Protein AF-A0A2N2ZQR0-F1 (afdb_monomer)

pLDDT: mean 78.63, std 16.23, range [33.94, 97.75]

Nearest PDB structures (foldseek):
  7cg1-assembly1_A  TM=6.714E-01  e=1.369E-03  Pseudobacteroides cellulosolvens ATCC 35603 = DSM 2933
  1uen-assembly1_A  TM=5.314E-01  e=3.657E-03  Homo sapiens
  6rpt-assembly3_C  TM=5.154E-01  e=2.764E-02  Homo sapiens
  3km9-assembly2_B  TM=5.479E-01  e=1.406E+00  Homo sapiens
  7uwj-assembly1_D  TM=4.358E-01  e=6.263E-01  Homo sapiens

Foldseek 3Di:
DPPPPPVVVVVVVCPVPLFWKWKAKDWAFQDLFLAQFRQKIKIKMFIDGSPDDDPDPVPPGPTDTDSPAHPVFWQKKWKWKFWDDPDPDTDIDTDDIDGDDPPDRMAMDIGRPDDAQTKMKMWIWTAGNVRDIDTDDIDIDTTHHHNNVCVVPDPVPGDWDADDLQQACSNPPLQQQGLLCVSSRTLHYEFEWDDDPDPPWIATDDPDDPPADGRAGSFPSHDGDPPPPDPVDDDDVNPRGDTPVRSVVSVVVSPVVDDPRDHRHYHYNYPYDDPPPDDDD

Structure (mmCIF, N/CA/C/O backbone):
data_AF-A0A2N2ZQR0-F1
#
_entry.id   AF-A0A2N2ZQR0-F1
#
loop_
_atom_site.group_PDB
_atom_site.id
_atom_site.type_symbol
_atom_site.label_atom_id
_atom_site.label_alt_id
_atom_site.label_comp_id
_atom_site.label_asym_id
_atom_site.label_entity_id
_atom_site.label_seq_id
_atom_site.pdbx_PDB_ins_code
_atom_site.Cartn_x
_atom_site.Cartn_y
_atom_site.Cartn_z
_atom_site.occupancy
_atom_site.B_iso_or_equiv
_atom_site.auth_seq_id
_atom_site.auth_comp_id
_atom_site.auth_asym_id
_atom_site.auth_atom_id
_atom_site.pdbx_PDB_model_num
ATOM 1 N N . MET A 1 1 ? -5.434 15.029 65.360 1.00 50.34 1 MET A N 1
ATOM 2 C CA . MET A 1 1 ? -5.800 15.082 63.925 1.00 50.34 1 MET A CA 1
ATOM 3 C C . MET A 1 1 ? -4.577 15.439 63.069 1.00 50.34 1 MET A C 1
ATOM 5 O O . MET A 1 1 ? -4.431 16.595 62.718 1.00 50.34 1 MET A O 1
ATOM 9 N N . LYS A 1 2 ? -3.646 14.508 62.790 1.00 52.59 2 LYS A N 1
ATOM 10 C CA . LYS A 1 2 ? -2.484 14.759 61.890 1.00 52.59 2 LYS A CA 1
ATOM 11 C C . LYS A 1 2 ? -1.936 13.509 61.161 1.00 52.59 2 LYS A C 1
ATOM 13 O O . LYS A 1 2 ? -0.926 13.609 60.482 1.00 52.59 2 LYS A O 1
ATOM 18 N N . LYS A 1 3 ? -2.576 12.334 61.273 1.00 52.06 3 LYS A N 1
ATOM 19 C CA . LYS A 1 3 ? -2.069 11.070 60.689 1.00 52.06 3 LYS A CA 1
ATOM 20 C C . LYS A 1 3 ? -2.840 10.563 59.461 1.00 52.06 3 LYS A C 1
ATOM 22 O O . LYS A 1 3 ? -2.409 9.599 58.848 1.00 52.06 3 LYS A O 1
ATOM 27 N N . THR A 1 4 ? -3.928 11.221 59.064 1.00 53.47 4 THR A N 1
ATOM 28 C CA . THR A 1 4 ? -4.803 10.736 57.981 1.00 53.47 4 THR A CA 1
ATOM 29 C C . THR A 1 4 ? -4.450 11.274 56.588 1.00 53.47 4 THR A C 1
ATOM 31 O O . THR A 1 4 ? -5.016 10.813 55.611 1.00 53.47 4 THR A O 1
ATOM 34 N N . ILE A 1 5 ? -3.509 12.219 56.466 1.00 55.06 5 ILE A N 1
ATOM 35 C CA . ILE A 1 5 ? -3.193 12.877 55.179 1.00 55.06 5 ILE A CA 1
ATOM 36 C C . ILE A 1 5 ? -2.087 12.139 54.396 1.00 55.06 5 ILE A C 1
ATOM 38 O O . ILE A 1 5 ? -2.020 12.249 53.177 1.00 55.06 5 ILE A O 1
ATOM 42 N N . LEU A 1 6 ? -1.256 11.321 55.054 1.00 50.56 6 LEU A N 1
ATOM 43 C CA . LEU A 1 6 ? -0.110 10.680 54.391 1.00 50.56 6 LEU A CA 1
ATOM 44 C C . LEU A 1 6 ? -0.493 9.443 53.551 1.00 50.56 6 LEU A C 1
ATOM 46 O O . LEU A 1 6 ? 0.197 9.125 52.590 1.00 50.56 6 LEU A O 1
ATOM 50 N N . ILE A 1 7 ? -1.610 8.773 53.864 1.00 52.91 7 ILE A N 1
ATOM 51 C CA . ILE A 1 7 ? -2.056 7.574 53.129 1.00 52.91 7 ILE A CA 1
ATOM 52 C C . ILE A 1 7 ? -2.691 7.950 51.777 1.00 52.91 7 ILE A C 1
ATOM 54 O O . ILE A 1 7 ? -2.478 7.246 50.794 1.00 52.91 7 ILE A O 1
ATOM 58 N N . SER A 1 8 ? -3.371 9.100 51.675 1.00 51.84 8 SER A N 1
ATOM 59 C CA . SER A 1 8 ? -3.917 9.572 50.389 1.00 51.84 8 SER A CA 1
ATOM 60 C C . SER A 1 8 ? -2.844 10.000 49.385 1.00 51.84 8 SER A C 1
ATOM 62 O O . SER A 1 8 ? -3.093 9.910 48.190 1.00 51.84 8 SER A O 1
ATOM 64 N N . PHE A 1 9 ? -1.655 10.422 49.829 1.00 51.19 9 PHE A N 1
ATOM 65 C CA . PHE A 1 9 ? -0.571 10.809 48.913 1.00 51.19 9 PHE A CA 1
ATOM 66 C C . PHE A 1 9 ? 0.211 9.609 48.360 1.00 51.19 9 PHE A C 1
ATOM 68 O O . PHE A 1 9 ? 0.682 9.664 47.230 1.00 51.19 9 PHE A O 1
ATOM 75 N N . VAL A 1 10 ? 0.307 8.505 49.113 1.00 51.56 10 VAL A N 1
ATOM 76 C CA . VAL A 1 10 ? 0.949 7.265 48.636 1.00 51.56 10 VAL A CA 1
ATOM 77 C C . VAL A 1 10 ? 0.018 6.475 47.707 1.00 51.56 10 VAL A C 1
ATOM 79 O O . VAL A 1 10 ? 0.494 5.885 46.744 1.00 51.56 10 VAL A O 1
ATOM 82 N N . LEU A 1 11 ? -1.307 6.536 47.909 1.00 48.69 11 LEU A N 1
ATOM 83 C CA . LEU A 1 11 ? -2.272 5.943 46.969 1.00 48.69 11 LEU A CA 1
ATOM 84 C C . LEU A 1 11 ? -2.360 6.696 45.627 1.00 48.69 11 LEU A C 1
ATOM 86 O O . LEU A 1 11 ? -2.728 6.093 44.627 1.00 48.69 11 LEU A O 1
ATOM 90 N N . LEU A 1 12 ? -2.005 7.986 45.595 1.00 47.16 12 LEU A N 1
ATOM 91 C CA . LEU A 1 12 ? -1.992 8.806 44.374 1.00 47.16 12 LEU A CA 1
ATOM 92 C C . LEU A 1 12 ? -0.671 8.693 43.584 1.00 47.16 12 LEU A C 1
ATOM 94 O O . LEU A 1 12 ? -0.583 9.166 42.457 1.00 47.16 12 LEU A O 1
ATOM 98 N N . LEU A 1 13 ? 0.352 8.067 44.178 1.00 47.12 13 LEU A N 1
ATOM 99 C CA . LEU A 1 13 ? 1.658 7.798 43.563 1.00 47.12 13 LEU A CA 1
ATOM 100 C C . LEU A 1 13 ? 1.806 6.358 43.060 1.00 47.12 13 LEU A C 1
ATOM 102 O O . LEU A 1 13 ? 2.852 6.020 42.508 1.00 47.12 13 LEU A O 1
ATOM 106 N N . ILE A 1 14 ? 0.739 5.551 43.120 1.00 50.28 14 ILE A N 1
ATOM 107 C CA . ILE A 1 14 ? 0.521 4.531 42.089 1.00 50.28 14 ILE A CA 1
ATOM 108 C C . ILE A 1 14 ? 0.113 5.307 40.835 1.00 50.28 14 ILE A C 1
ATOM 110 O O . ILE A 1 14 ? -1.039 5.311 40.409 1.00 50.28 14 ILE A O 1
ATOM 114 N N . VAL A 1 15 ? 1.084 6.034 40.283 1.00 50.16 15 VAL A N 1
ATOM 115 C CA . VAL A 1 15 ? 1.107 6.367 38.873 1.00 50.16 15 VAL A CA 1
ATOM 116 C C . VAL A 1 15 ? 1.111 4.993 38.235 1.00 50.16 15 VAL A C 1
ATOM 118 O O . VAL A 1 15 ? 2.132 4.308 38.217 1.00 50.16 15 VAL A O 1
ATOM 121 N N . GLN A 1 16 ? -0.082 4.512 37.884 1.00 53.38 16 GLN A N 1
ATOM 122 C CA . GLN A 1 16 ? -0.212 3.400 36.970 1.00 53.38 16 GLN A CA 1
ATOM 123 C C . GLN A 1 16 ? 0.712 3.784 35.823 1.00 53.38 16 GLN A C 1
ATOM 125 O O . GLN A 1 16 ? 0.507 4.832 35.208 1.00 53.38 16 GLN A O 1
ATOM 130 N N . ASN A 1 17 ? 1.800 3.029 35.647 1.00 53.25 17 ASN A N 1
ATOM 131 C CA . ASN A 1 17 ? 2.548 3.065 34.405 1.00 53.25 17 ASN A CA 1
ATOM 132 C C . ASN A 1 17 ? 1.491 2.714 33.376 1.00 53.25 17 ASN A C 1
ATOM 134 O O . ASN A 1 17 ? 1.085 1.557 33.302 1.00 53.25 17 ASN A O 1
ATOM 138 N N . ALA A 1 18 ? 0.903 3.742 32.772 1.00 55.31 18 ALA A N 1
ATOM 139 C CA . ALA A 1 18 ? -0.199 3.576 31.868 1.00 55.31 18 ALA A CA 1
ATOM 140 C C . ALA A 1 18 ? 0.412 2.870 30.670 1.00 55.31 18 ALA A C 1
ATOM 142 O O . ALA A 1 18 ? 1.202 3.444 29.925 1.00 55.31 18 ALA A O 1
ATOM 143 N N . VAL A 1 19 ? 0.159 1.571 30.644 1.00 62.31 19 VAL A N 1
ATOM 144 C CA . VAL A 1 19 ? 0.569 0.631 29.622 1.00 62.31 19 VAL A CA 1
ATOM 145 C C . VAL A 1 19 ? -0.067 1.151 28.336 1.00 62.31 19 VAL A C 1
ATOM 147 O O . VAL A 1 19 ? -1.289 1.297 28.283 1.00 62.31 19 VAL A O 1
ATOM 150 N N . ALA A 1 20 ? 0.762 1.605 27.399 1.00 69.94 20 ALA A N 1
ATOM 151 C CA . ALA A 1 20 ? 0.318 2.335 26.225 1.00 69.94 20 ALA A CA 1
ATOM 152 C C . ALA A 1 20 ? 0.602 1.529 24.961 1.00 69.94 20 ALA A C 1
ATOM 154 O O . ALA A 1 20 ? 1.757 1.357 24.565 1.00 69.94 20 ALA A O 1
ATOM 155 N N . VAL A 1 21 ? -0.477 1.109 24.300 1.00 79.38 21 VAL A N 1
ATOM 156 C CA . VAL A 1 21 ? -0.391 0.438 23.003 1.00 79.38 21 VAL A CA 1
ATOM 157 C C . VAL A 1 21 ? 0.170 1.398 21.974 1.00 79.38 21 VAL A C 1
ATOM 159 O O . VAL A 1 21 ? -0.278 2.539 21.857 1.00 79.38 21 VAL A O 1
ATOM 162 N N . LYS A 1 22 ? 1.111 0.889 21.187 1.00 83.38 22 LYS A N 1
ATOM 163 C CA . LYS A 1 22 ? 1.745 1.589 20.078 1.00 83.38 22 LYS A CA 1
ATOM 164 C C . LYS A 1 22 ? 1.124 1.139 18.768 1.00 83.38 22 LYS A C 1
ATOM 166 O O . LYS A 1 22 ? 0.888 -0.048 18.570 1.00 83.38 22 LYS A O 1
ATOM 171 N N . VAL A 1 23 ? 0.857 2.077 17.862 1.00 85.00 23 VAL A N 1
ATOM 172 C CA . VAL A 1 23 ? 0.136 1.781 16.618 1.00 85.00 23 VAL A CA 1
ATOM 173 C C . VAL A 1 23 ? 0.769 2.454 15.413 1.00 85.00 23 VAL A C 1
ATOM 175 O O . VAL A 1 23 ? 1.061 3.645 15.442 1.00 85.00 23 VAL A O 1
ATOM 178 N N . LYS A 1 24 ? 0.873 1.709 14.312 1.00 85.50 24 LYS A N 1
ATOM 179 C CA . LYS A 1 24 ? 1.097 2.223 12.959 1.00 85.50 24 LYS A CA 1
ATOM 180 C C . LYS A 1 24 ? -0.200 2.065 12.175 1.00 85.50 24 LYS A C 1
ATOM 182 O O . LYS A 1 24 ? -0.706 0.958 12.061 1.00 85.50 24 LYS A O 1
ATOM 187 N N . PHE A 1 25 ? -0.750 3.157 11.642 1.00 89.62 25 PHE A N 1
ATOM 188 C CA . PHE A 1 25 ? -1.967 3.126 10.822 1.00 89.62 25 PHE A CA 1
ATOM 189 C C . PHE A 1 25 ? -1.773 3.884 9.508 1.00 89.62 25 PHE A C 1
ATOM 191 O O . PHE A 1 25 ? -1.526 5.098 9.503 1.00 89.62 25 PHE A O 1
ATOM 198 N N . THR A 1 26 ? -1.922 3.157 8.405 1.00 88.50 26 THR A N 1
ATOM 199 C CA . THR A 1 26 ? -1.743 3.631 7.034 1.00 88.50 26 THR A CA 1
ATOM 200 C C . THR A 1 26 ? -3.088 3.680 6.327 1.00 88.50 26 THR A C 1
ATOM 202 O O . THR A 1 26 ? -3.848 2.715 6.357 1.00 88.50 26 THR A O 1
ATOM 205 N N . ALA A 1 27 ? -3.350 4.786 5.634 1.00 90.31 27 ALA A N 1
ATOM 206 C CA . ALA A 1 27 ? -4.379 4.886 4.608 1.00 90.31 27 ALA A CA 1
ATOM 207 C C . ALA A 1 27 ? -3.727 5.488 3.360 1.00 90.31 27 ALA A C 1
ATOM 209 O O . ALA A 1 27 ? -3.155 6.576 3.429 1.00 90.31 27 ALA A O 1
ATOM 210 N N . ALA A 1 28 ? -3.774 4.772 2.241 1.00 87.75 28 ALA A N 1
ATOM 211 C CA . ALA A 1 28 ? -3.081 5.139 1.015 1.00 87.75 28 ALA A CA 1
ATOM 212 C C . ALA A 1 28 ? -3.980 4.945 -0.207 1.00 87.75 28 ALA A C 1
ATOM 214 O O . ALA A 1 28 ? -4.725 3.971 -0.310 1.00 87.75 28 ALA A O 1
ATOM 215 N N . ASN A 1 29 ? -3.887 5.880 -1.150 1.00 87.00 29 ASN A N 1
ATOM 216 C CA . ASN A 1 29 ? -4.582 5.789 -2.421 1.00 87.00 29 ASN A CA 1
ATOM 217 C C . ASN A 1 29 ? -3.934 4.663 -3.212 1.00 87.00 29 ASN A C 1
ATOM 219 O O . ASN A 1 29 ? -2.726 4.681 -3.448 1.00 87.00 29 ASN A O 1
ATOM 223 N N . MET A 1 30 ? -4.748 3.718 -3.656 1.00 83.94 30 MET A N 1
ATOM 224 C CA . MET A 1 30 ? -4.345 2.803 -4.703 1.00 83.94 30 MET A CA 1
ATOM 225 C C . MET A 1 30 ? -4.618 3.521 -6.014 1.00 83.94 30 MET A C 1
ATOM 227 O O . MET A 1 30 ? -5.769 3.684 -6.415 1.00 83.94 30 MET A O 1
ATOM 231 N N . SER A 1 31 ? -3.568 4.034 -6.639 1.00 74.69 31 SER A N 1
ATOM 232 C CA . SER A 1 31 ? -3.663 4.662 -7.949 1.00 74.69 31 SER A CA 1
ATOM 233 C C . SER A 1 31 ? -2.744 3.922 -8.892 1.00 74.69 31 SER A C 1
ATOM 235 O O . SER A 1 31 ? -1.560 3.709 -8.626 1.00 74.69 31 SER A O 1
ATOM 237 N N . ILE A 1 32 ? -3.331 3.494 -9.997 1.00 62.34 32 ILE A N 1
ATOM 238 C CA . ILE A 1 32 ? -2.638 2.710 -11.005 1.00 62.34 32 ILE A CA 1
ATOM 239 C C . ILE A 1 32 ? -2.098 3.608 -12.125 1.00 62.34 32 ILE A C 1
ATOM 241 O O . ILE A 1 32 ? -1.218 3.178 -12.860 1.00 62.34 32 ILE A O 1
ATOM 245 N N . ASN A 1 33 ? -2.516 4.881 -12.171 1.00 65.50 33 ASN A N 1
ATOM 246 C CA . ASN A 1 33 ? -2.004 5.977 -13.002 1.00 65.50 33 ASN A CA 1
ATOM 247 C C . ASN A 1 33 ? -2.829 7.265 -12.756 1.00 65.50 33 ASN A C 1
ATOM 249 O O . ASN A 1 33 ? -3.834 7.272 -12.049 1.00 65.50 33 ASN A O 1
ATOM 253 N N . VAL A 1 34 ? -2.442 8.359 -13.420 1.00 63.72 34 VAL A N 1
ATOM 254 C CA . VAL A 1 34 ? -3.254 9.590 -13.467 1.00 63.72 34 VAL A CA 1
ATOM 255 C C . VAL A 1 34 ? -4.562 9.376 -14.256 1.00 63.72 34 VAL A C 1
ATOM 257 O O . VAL A 1 34 ? -5.547 10.071 -14.018 1.00 63.72 34 VAL A O 1
ATOM 260 N N . ALA A 1 35 ? -4.605 8.410 -15.183 1.00 69.50 35 ALA A N 1
ATOM 261 C CA . ALA A 1 35 ? -5.730 8.259 -16.104 1.00 69.50 35 ALA A CA 1
ATOM 262 C C . ALA A 1 35 ? -6.993 7.654 -15.473 1.00 69.50 35 ALA A C 1
ATOM 264 O O . ALA A 1 35 ? -8.111 8.054 -15.782 1.00 69.50 35 ALA A O 1
ATOM 265 N N . GLU A 1 36 ? -6.808 6.699 -14.575 1.00 71.56 36 GLU A N 1
ATOM 266 C CA . GLU A 1 36 ? -7.841 5.962 -13.850 1.00 71.56 36 GLU A CA 1
ATOM 267 C C . GLU A 1 36 ? -8.066 6.560 -12.455 1.00 71.56 36 GLU A C 1
ATOM 269 O O . GLU A 1 36 ? -9.037 6.217 -11.781 1.00 71.56 36 GLU A O 1
ATOM 274 N N . GLY A 1 37 ? -7.200 7.491 -12.037 1.00 80.88 37 GLY A N 1
ATOM 275 C CA . GLY A 1 37 ? -7.271 8.146 -10.739 1.00 80.88 37 GLY A CA 1
ATOM 276 C C . GLY A 1 37 ? -6.960 7.172 -9.608 1.00 80.88 37 GLY A C 1
ATOM 277 O O . GLY A 1 37 ? -6.190 6.217 -9.755 1.00 80.88 37 GLY A O 1
ATOM 278 N N . THR A 1 38 ? -7.545 7.418 -8.441 1.00 84.75 38 THR A N 1
ATOM 279 C CA . THR A 1 38 ? -7.506 6.449 -7.344 1.00 84.75 38 THR A CA 1
ATOM 280 C C . THR A 1 38 ? -8.572 5.382 -7.599 1.00 84.75 38 THR A C 1
ATOM 282 O O . THR A 1 38 ? -9.751 5.705 -7.632 1.00 84.75 38 THR A O 1
ATOM 285 N N . ILE A 1 39 ? -8.192 4.114 -7.735 1.00 85.44 39 ILE A N 1
ATOM 286 C CA . ILE A 1 39 ? -9.120 2.992 -7.987 1.00 85.44 39 ILE A CA 1
ATOM 287 C C . ILE A 1 39 ? -9.579 2.276 -6.712 1.00 85.44 39 ILE A C 1
ATOM 289 O O . ILE A 1 39 ? -10.524 1.494 -6.736 1.00 85.44 39 ILE A O 1
ATOM 293 N N . GLY A 1 40 ? -8.898 2.536 -5.601 1.00 89.25 40 GLY A N 1
ATOM 294 C CA . GLY A 1 40 ? -9.216 1.979 -4.299 1.00 89.25 40 GLY A CA 1
ATOM 295 C C . GLY A 1 40 ? -8.418 2.674 -3.208 1.00 89.25 40 GLY A C 1
ATOM 296 O O . GLY A 1 40 ? -7.536 3.492 -3.477 1.00 89.25 40 GLY A O 1
ATOM 297 N N . ILE A 1 41 ? -8.718 2.355 -1.961 1.00 89.50 41 ILE A N 1
ATOM 298 C CA . ILE A 1 41 ? -7.941 2.804 -0.812 1.00 89.50 41 ILE A CA 1
ATOM 299 C C . ILE A 1 41 ? -7.443 1.566 -0.087 1.00 89.50 41 ILE A C 1
ATOM 301 O O . ILE A 1 41 ? -8.214 0.673 0.266 1.00 89.50 41 ILE A O 1
ATOM 305 N N . PHE A 1 42 ? -6.138 1.525 0.136 1.00 90.25 42 PHE A N 1
ATOM 306 C CA . PHE A 1 42 ? -5.507 0.535 0.982 1.00 90.25 42 PHE A CA 1
ATOM 307 C C . PHE A 1 42 ? -5.416 1.093 2.396 1.00 90.25 42 PHE A C 1
ATOM 309 O O . PHE A 1 42 ? -4.910 2.197 2.607 1.00 90.25 42 PHE A O 1
ATOM 316 N N . THR A 1 43 ? -5.882 0.315 3.362 1.00 90.81 43 THR A N 1
ATOM 317 C CA . THR A 1 43 ? -5.673 0.588 4.781 1.00 90.81 43 THR A CA 1
ATOM 318 C C . THR A 1 43 ? -4.923 -0.563 5.421 1.00 90.81 43 THR A C 1
ATOM 320 O O . THR A 1 43 ? -5.194 -1.726 5.121 1.00 90.81 43 THR A O 1
ATOM 323 N N . SER A 1 44 ? -3.988 -0.253 6.309 1.00 89.62 44 SER A N 1
ATOM 324 C CA . SER A 1 44 ? -3.329 -1.256 7.140 1.00 89.62 44 SER A CA 1
ATOM 325 C C . SER A 1 44 ? -3.031 -0.709 8.517 1.00 89.62 44 SER A C 1
ATOM 327 O O . SER A 1 44 ? -2.833 0.494 8.687 1.00 89.62 44 SER A O 1
ATOM 329 N N . PHE A 1 45 ? -2.994 -1.602 9.495 1.00 90.00 45 PHE A N 1
ATOM 330 C CA . PHE A 1 45 ? -2.527 -1.291 10.829 1.00 90.00 45 PHE A CA 1
ATOM 331 C C . PHE A 1 45 ? -1.526 -2.333 11.311 1.00 90.00 45 PHE A C 1
ATOM 333 O O . PHE A 1 45 ? -1.539 -3.483 10.870 1.00 90.00 45 PHE A O 1
ATOM 340 N N . GLU A 1 46 ? -0.719 -1.913 12.270 1.00 87.62 46 GLU A N 1
ATOM 341 C CA . GLU A 1 46 ? 0.119 -2.768 13.089 1.00 87.62 46 GLU A CA 1
ATOM 342 C C . GLU A 1 46 ? 0.094 -2.230 14.520 1.00 87.62 46 GLU A C 1
ATOM 344 O O . GLU A 1 46 ? 0.217 -1.022 14.744 1.00 87.62 46 GLU A O 1
ATOM 349 N N . LEU A 1 47 ? -0.151 -3.122 15.470 1.00 87.31 47 LEU A N 1
ATOM 350 C CA . LEU A 1 47 ? -0.149 -2.882 16.900 1.00 87.31 47 LEU A CA 1
ATOM 351 C C . LEU A 1 47 ? 1.144 -3.443 17.475 1.00 87.31 47 LEU A C 1
ATOM 353 O O . LEU A 1 47 ? 1.563 -4.546 17.131 1.00 87.31 47 LEU A O 1
ATOM 357 N N . PHE A 1 48 ? 1.727 -2.709 18.408 1.00 85.06 48 PHE A N 1
ATOM 358 C CA . PHE A 1 48 ? 2.937 -3.106 19.098 1.00 85.06 48 PHE A CA 1
ATOM 359 C C . PHE A 1 48 ? 2.680 -3.140 20.604 1.00 85.06 48 PHE A C 1
ATOM 361 O O . PHE A 1 48 ? 1.953 -2.275 21.116 1.00 85.06 48 PHE A O 1
ATOM 368 N N . PRO A 1 49 ? 3.273 -4.118 21.311 1.00 82.75 49 PRO A N 1
ATOM 369 C CA . PRO A 1 49 ? 3.232 -4.155 22.760 1.00 82.75 49 PRO A CA 1
ATOM 370 C C . PRO A 1 49 ? 3.962 -2.946 23.350 1.00 82.75 49 PRO A C 1
ATOM 372 O O . PRO A 1 49 ? 4.739 -2.251 22.689 1.00 82.75 49 PRO A O 1
ATOM 375 N N . ASP A 1 50 ? 3.700 -2.692 24.622 1.00 73.38 50 ASP A N 1
ATOM 376 C CA . ASP A 1 50 ? 4.073 -1.439 25.283 1.00 73.38 50 ASP A CA 1
ATOM 377 C C . ASP A 1 50 ? 5.593 -1.303 25.476 1.00 73.38 50 ASP A C 1
ATOM 379 O O . ASP A 1 50 ? 6.133 -0.196 25.523 1.00 73.38 50 ASP A O 1
ATOM 383 N N . ASP A 1 51 ? 6.296 -2.436 25.539 1.00 77.25 51 ASP A N 1
ATOM 384 C CA . ASP A 1 51 ? 7.752 -2.533 25.640 1.00 77.25 51 ASP A CA 1
ATOM 385 C C . ASP A 1 51 ? 8.469 -2.460 24.283 1.00 77.25 51 ASP A C 1
ATOM 387 O O . ASP A 1 51 ? 9.698 -2.524 24.233 1.00 77.25 51 ASP A O 1
ATOM 391 N N . PHE A 1 52 ? 7.736 -2.273 23.180 1.00 78.94 52 PHE A N 1
ATOM 392 C CA . PHE A 1 52 ? 8.339 -2.133 21.861 1.00 78.94 52 PHE A CA 1
ATOM 393 C C . PHE A 1 52 ? 9.176 -0.850 21.770 1.00 78.94 52 PHE A C 1
ATOM 395 O O . PHE A 1 52 ? 8.645 0.265 21.795 1.00 78.94 52 PHE A O 1
ATOM 402 N N . GLU A 1 53 ? 10.492 -0.985 21.622 1.00 75.12 53 GLU A N 1
ATOM 403 C CA . GLU A 1 53 ? 11.392 0.129 21.326 1.00 75.12 53 GLU A CA 1
ATOM 404 C C . GLU A 1 53 ? 11.573 0.266 19.812 1.00 75.12 53 GLU A C 1
ATOM 406 O O . GLU A 1 53 ? 12.084 -0.637 19.150 1.00 75.12 53 GLU A O 1
ATOM 411 N N . ASN A 1 54 ? 11.185 1.416 19.248 1.00 67.94 54 ASN A N 1
ATOM 412 C CA . ASN A 1 54 ? 11.489 1.697 17.850 1.00 67.94 54 ASN A CA 1
ATOM 413 C C . ASN A 1 54 ? 12.975 2.037 17.705 1.00 67.94 54 ASN A C 1
ATOM 415 O O . ASN A 1 54 ? 13.397 3.160 17.984 1.00 67.94 54 ASN A O 1
ATOM 419 N N . THR A 1 55 ? 13.765 1.066 17.261 1.00 65.06 55 THR A N 1
ATOM 420 C CA . THR A 1 55 ? 15.191 1.259 16.983 1.00 65.06 55 THR A CA 1
ATOM 421 C C . THR A 1 55 ? 15.457 1.869 15.605 1.00 65.06 55 THR A C 1
ATOM 423 O O . THR A 1 55 ? 16.597 2.234 15.318 1.00 65.06 55 THR A O 1
ATOM 426 N N . ASP A 1 56 ? 14.441 1.981 14.744 1.00 60.22 56 ASP A N 1
ATOM 427 C CA . ASP A 1 56 ? 14.571 2.507 13.388 1.00 60.22 56 ASP A CA 1
ATOM 428 C C . ASP A 1 56 ? 14.185 3.994 13.331 1.00 60.22 56 ASP A C 1
ATOM 430 O O . ASP A 1 56 ? 13.012 4.376 13.314 1.00 60.22 56 ASP A O 1
ATOM 434 N N . SER A 1 57 ? 15.204 4.856 13.297 1.00 52.72 57 SER A N 1
ATOM 435 C CA . SER A 1 57 ? 15.050 6.315 13.258 1.00 52.72 57 SER A CA 1
ATOM 436 C C . SER A 1 57 ? 14.520 6.852 11.924 1.00 52.72 57 SER A C 1
ATOM 438 O O . SER A 1 57 ? 14.146 8.024 11.852 1.00 52.72 57 SER A O 1
ATOM 440 N N . LEU A 1 58 ? 14.481 6.026 10.872 1.00 46.25 58 LEU A N 1
ATOM 441 C CA . LEU A 1 58 ? 13.958 6.402 9.555 1.00 46.25 58 LEU A CA 1
ATOM 442 C C . LEU A 1 58 ? 12.450 6.164 9.445 1.00 46.25 58 LEU A C 1
ATOM 444 O O . LEU A 1 58 ? 11.761 6.856 8.694 1.00 46.25 58 LEU A O 1
ATOM 448 N N . ASN A 1 59 ? 11.926 5.244 10.250 1.00 52.53 59 ASN A N 1
ATOM 449 C CA . ASN A 1 59 ? 10.502 5.025 10.411 1.00 52.53 59 ASN A CA 1
ATOM 450 C C . ASN A 1 59 ? 9.966 6.005 11.463 1.00 52.53 59 ASN A C 1
ATOM 452 O O . ASN A 1 59 ? 9.874 5.702 12.653 1.00 52.53 59 ASN A O 1
ATOM 456 N N . THR A 1 60 ? 9.604 7.208 11.005 1.00 48.47 60 THR A N 1
ATOM 457 C CA . THR A 1 60 ? 8.797 8.188 11.756 1.00 48.47 60 THR A CA 1
ATOM 458 C C . THR A 1 60 ? 7.376 7.651 11.916 1.00 48.47 60 THR A C 1
ATOM 460 O O . THR A 1 60 ? 6.410 8.136 11.337 1.00 48.47 60 THR A O 1
ATOM 463 N N . ILE A 1 61 ? 7.254 6.558 12.657 1.00 54.97 61 ILE A N 1
ATOM 464 C CA . ILE A 1 61 ? 5.973 5.989 13.028 1.00 54.97 61 ILE A CA 1
ATOM 465 C C . ILE A 1 61 ? 5.352 6.977 14.015 1.00 54.97 61 ILE A C 1
ATOM 467 O O . ILE A 1 61 ? 5.951 7.288 15.047 1.00 54.97 61 ILE A O 1
ATOM 471 N N . ASP A 1 62 ? 4.164 7.481 13.680 1.00 56.81 62 ASP A N 1
ATOM 472 C CA . ASP A 1 62 ? 3.292 8.200 14.611 1.00 56.81 62 ASP A CA 1
ATOM 473 C C . ASP A 1 62 ? 2.828 7.211 15.692 1.00 56.81 62 ASP A C 1
ATOM 475 O O . ASP A 1 62 ? 1.692 6.737 15.675 1.00 56.81 62 ASP A O 1
ATOM 479 N N . PHE A 1 63 ? 3.723 6.849 16.610 1.00 62.84 63 PHE A N 1
ATOM 480 C CA . PHE A 1 63 ? 3.353 6.102 17.798 1.00 62.84 63 PHE A CA 1
ATOM 481 C C . PHE A 1 63 ? 2.509 7.022 18.665 1.00 62.84 63 PHE A C 1
ATOM 483 O O . PHE A 1 63 ? 3.010 7.981 19.253 1.00 62.84 63 PHE A O 1
ATOM 490 N N . ILE A 1 64 ? 1.209 6.755 18.693 1.00 64.56 64 ILE A N 1
ATOM 491 C CA . ILE A 1 64 ? 0.313 7.383 19.652 1.00 64.56 64 ILE A CA 1
ATOM 492 C C . ILE A 1 64 ? 0.146 6.419 20.810 1.00 64.56 64 ILE A C 1
ATOM 494 O O . ILE A 1 64 ? -0.302 5.294 20.613 1.00 64.56 64 ILE A O 1
ATOM 498 N N . ASP A 1 65 ? 0.505 6.893 21.996 1.00 63.75 65 ASP A N 1
ATOM 499 C CA . ASP A 1 65 ? 0.308 6.178 23.245 1.00 63.75 65 ASP A CA 1
ATOM 500 C C . ASP A 1 65 ? -1.168 6.248 23.653 1.00 63.75 65 ASP A C 1
ATOM 502 O O . ASP A 1 65 ? -1.740 7.337 23.794 1.00 63.75 65 ASP A O 1
ATOM 506 N N . PHE A 1 66 ? -1.783 5.088 23.889 1.00 68.94 66 PHE A N 1
ATOM 507 C CA . PHE A 1 66 ? -3.143 4.992 24.421 1.00 68.94 66 PHE A CA 1
ATOM 508 C C . PHE A 1 66 ? -3.116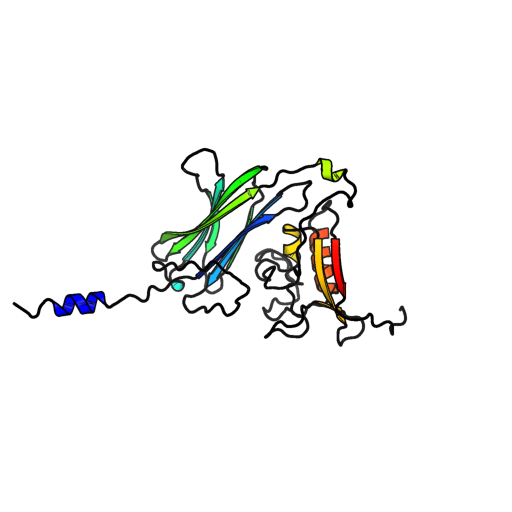 4.497 25.865 1.00 68.94 66 PHE A C 1
ATOM 510 O O . PHE A 1 66 ? -3.234 3.298 26.098 1.00 68.94 66 PHE A O 1
ATOM 517 N N . PRO A 1 67 ? -3.022 5.400 26.859 1.00 65.44 67 PRO A N 1
ATOM 518 C CA . PRO A 1 67 ? -2.810 5.031 28.263 1.00 65.44 67 PRO A CA 1
ATOM 519 C C . PRO A 1 67 ? -4.000 4.301 28.911 1.00 65.44 67 PRO A C 1
ATOM 521 O O . PRO A 1 67 ? -3.953 3.970 30.094 1.00 65.44 67 PRO A O 1
ATOM 524 N N . PHE A 1 68 ? -5.094 4.109 28.174 1.00 73.88 68 PHE A N 1
ATOM 525 C CA . PHE A 1 68 ? -6.350 3.561 28.681 1.00 73.88 68 PHE A CA 1
ATOM 526 C C . PHE A 1 68 ? -6.617 2.122 28.227 1.00 73.88 68 PHE A C 1
ATOM 528 O O . PHE A 1 68 ? -7.599 1.543 28.681 1.00 73.88 68 PHE A O 1
ATOM 535 N N . VAL A 1 69 ? -5.785 1.555 27.346 1.00 80.31 69 VAL A N 1
ATOM 536 C CA . VAL A 1 69 ? -5.975 0.204 26.800 1.00 80.31 69 VAL A CA 1
ATOM 537 C C . VAL A 1 69 ? -4.641 -0.531 26.807 1.00 80.31 69 VAL A C 1
ATOM 539 O O . VAL A 1 69 ? -3.692 -0.088 26.170 1.00 80.31 69 VAL A O 1
ATOM 542 N N . SER A 1 70 ? -4.586 -1.659 27.511 1.00 85.62 70 SER A N 1
ATOM 543 C CA . SER A 1 70 ? -3.442 -2.576 27.494 1.00 85.62 70 SER A CA 1
ATOM 544 C C . SER A 1 70 ? -3.447 -3.401 26.211 1.00 85.62 70 SER A C 1
ATOM 546 O O . SER A 1 70 ? -4.509 -3.864 25.789 1.00 85.62 70 SER A O 1
ATOM 548 N N . TYR A 1 71 ? -2.272 -3.661 25.629 1.00 85.62 71 TYR A N 1
ATOM 549 C CA . TYR A 1 71 ? -2.142 -4.497 24.427 1.00 85.62 71 TYR A CA 1
ATOM 550 C C . TYR A 1 71 ? -2.830 -5.858 24.593 1.00 85.62 71 TYR A C 1
ATOM 552 O O . TYR A 1 71 ? -3.567 -6.305 23.717 1.00 85.62 71 TYR A O 1
ATOM 560 N N . ASN A 1 72 ? -2.653 -6.477 25.762 1.00 87.56 72 ASN A N 1
ATOM 561 C CA . ASN A 1 72 ? -3.205 -7.797 26.071 1.00 87.56 72 ASN A CA 1
ATOM 562 C C . ASN A 1 72 ? -4.725 -7.797 26.297 1.00 87.56 72 ASN A C 1
ATOM 564 O O . ASN A 1 72 ? -5.334 -8.864 26.314 1.00 87.56 72 ASN A O 1
ATOM 568 N N . ASP A 1 73 ? -5.331 -6.624 26.488 1.00 89.38 73 ASP A N 1
ATOM 569 C CA . ASP A 1 73 ? -6.776 -6.498 26.675 1.00 89.38 73 ASP A CA 1
ATOM 570 C C . ASP A 1 73 ? -7.515 -6.279 25.349 1.00 89.38 73 ASP A C 1
ATOM 572 O O . ASP A 1 73 ? -8.743 -6.367 25.322 1.00 89.38 73 ASP A O 1
ATOM 576 N N . ILE A 1 74 ? -6.808 -6.020 24.243 1.00 90.56 74 ILE A N 1
ATOM 577 C CA . ILE A 1 74 ? -7.432 -5.820 22.932 1.00 90.56 74 ILE A CA 1
ATOM 578 C C . ILE A 1 74 ? -7.964 -7.156 22.405 1.00 90.56 74 ILE A C 1
ATOM 580 O O . ILE A 1 74 ? -7.217 -8.108 22.196 1.00 90.56 74 ILE A O 1
ATOM 584 N N . THR A 1 75 ? -9.264 -7.205 22.114 1.00 93.56 75 THR A N 1
ATOM 585 C CA . THR A 1 75 ? -9.936 -8.380 21.539 1.00 93.56 75 THR A CA 1
ATOM 586 C C . THR A 1 75 ? -10.287 -8.208 20.067 1.00 93.56 75 THR A C 1
ATOM 588 O O . THR A 1 75 ? -10.406 -9.199 19.343 1.00 93.56 75 THR A O 1
ATOM 591 N N . GLN A 1 76 ? -10.462 -6.969 19.597 1.00 94.69 76 GLN A N 1
ATOM 592 C CA . GLN A 1 76 ? -10.751 -6.672 18.192 1.00 94.69 76 GLN A CA 1
ATOM 593 C C . GLN A 1 76 ? -10.082 -5.374 17.748 1.00 94.69 76 GLN A C 1
ATOM 595 O O . GLN A 1 76 ? -10.013 -4.409 18.509 1.00 94.69 76 GLN A O 1
ATOM 600 N N . VAL A 1 77 ? -9.664 -5.338 16.485 1.00 93.56 77 VAL A N 1
ATOM 601 C CA . VAL A 1 77 ? -9.236 -4.128 15.781 1.00 93.56 77 VAL A CA 1
ATOM 602 C C . VAL A 1 77 ? -10.181 -3.880 14.623 1.00 93.56 77 VAL A C 1
ATOM 604 O O . VAL A 1 77 ? -10.555 -4.787 13.884 1.00 93.56 77 VAL A O 1
ATOM 607 N N . MET A 1 78 ? -10.607 -2.640 14.469 1.00 95.88 78 MET A N 1
ATOM 608 C CA . MET A 1 78 ? -11.709 -2.263 13.605 1.00 95.88 78 MET A CA 1
ATOM 609 C C . MET A 1 78 ? -11.284 -1.059 12.777 1.00 95.88 78 MET A C 1
ATOM 611 O O . MET A 1 78 ? -10.697 -0.111 13.296 1.00 95.88 78 MET A O 1
ATOM 615 N N . ILE A 1 79 ? -11.575 -1.105 11.480 1.00 95.81 79 ILE A N 1
ATOM 616 C CA . ILE A 1 79 ? -11.363 0.025 10.575 1.00 95.81 79 ILE A CA 1
ATOM 617 C C . ILE A 1 79 ? -12.735 0.519 10.146 1.00 95.81 79 ILE A C 1
ATOM 619 O O . ILE A 1 79 ? -13.506 -0.223 9.528 1.00 95.81 79 ILE A O 1
ATOM 623 N N . ASP A 1 80 ? -13.022 1.774 10.461 1.00 95.69 80 ASP A N 1
ATOM 624 C CA . ASP A 1 80 ? -14.224 2.471 10.028 1.00 95.69 80 ASP A CA 1
ATOM 625 C C . ASP A 1 80 ? -13.873 3.510 8.962 1.00 95.69 80 ASP A C 1
ATOM 627 O O . ASP A 1 80 ? -12.802 4.117 9.000 1.00 95.69 80 ASP A O 1
ATOM 631 N N . LYS A 1 81 ? -14.802 3.779 8.044 1.00 95.31 81 LYS A N 1
ATOM 632 C CA . LYS A 1 81 ? -14.684 4.847 7.044 1.00 95.31 81 LYS A CA 1
ATOM 633 C C . LYS A 1 81 ? -15.887 5.754 7.076 1.00 95.31 81 LYS A C 1
ATOM 635 O O . LYS A 1 81 ? -17.022 5.298 7.175 1.00 95.31 81 LYS A O 1
ATOM 640 N N . ALA A 1 82 ? -15.626 7.035 6.884 1.00 94.81 82 ALA A N 1
ATOM 641 C CA . ALA A 1 82 ? -16.632 8.010 6.524 1.00 94.81 82 ALA A CA 1
ATOM 642 C C . ALA A 1 82 ? -16.158 8.825 5.324 1.00 94.81 82 ALA A C 1
ATOM 644 O O . ALA A 1 82 ? -14.980 9.166 5.213 1.00 94.81 82 ALA A O 1
ATOM 645 N N . MET A 1 83 ? -17.082 9.167 4.434 1.00 93.31 83 MET A N 1
ATOM 646 C CA . MET A 1 83 ? -16.847 10.221 3.454 1.00 93.31 83 MET A CA 1
ATOM 647 C C . MET A 1 83 ? -16.986 11.570 4.165 1.00 93.31 83 MET A C 1
ATOM 649 O O . MET A 1 83 ? -17.978 11.799 4.859 1.00 93.31 83 MET A O 1
ATOM 653 N N . LEU A 1 84 ? -16.012 12.462 3.999 1.00 89.94 84 LEU A N 1
ATOM 654 C CA . LEU A 1 84 ? -16.160 13.852 4.411 1.00 89.94 84 LEU A CA 1
ATOM 655 C C . LEU A 1 84 ? -17.077 14.550 3.410 1.00 89.94 84 LEU A C 1
ATOM 657 O O . LEU A 1 84 ? -16.683 14.857 2.286 1.00 89.94 84 LEU A O 1
ATOM 661 N N . SER A 1 85 ? -18.320 14.765 3.819 1.00 76.81 85 SER A N 1
ATOM 662 C CA . SER A 1 85 ? -19.233 15.688 3.156 1.00 76.81 85 SER A CA 1
ATOM 663 C C . SER A 1 85 ? -19.096 17.084 3.781 1.00 76.81 85 SER A C 1
ATOM 665 O O . SER A 1 85 ? -18.353 17.285 4.740 1.00 76.81 85 SER A O 1
ATOM 667 N N . ALA A 1 86 ? -19.835 18.066 3.262 1.00 61.09 86 ALA A N 1
ATOM 668 C CA . ALA A 1 86 ? -19.934 19.394 3.874 1.00 61.09 86 ALA A CA 1
ATOM 669 C C . ALA A 1 86 ? -20.649 19.396 5.248 1.00 61.09 86 ALA A C 1
ATOM 671 O O . ALA A 1 86 ? -20.860 20.461 5.829 1.00 61.09 86 ALA A O 1
ATOM 672 N N . GLU A 1 87 ? -21.065 18.234 5.755 1.00 66.31 87 GLU A N 1
ATOM 673 C CA . GLU A 1 87 ? -21.726 18.101 7.049 1.00 66.31 87 GLU A CA 1
ATOM 674 C C . GLU A 1 87 ? -20.714 18.120 8.202 1.00 66.31 87 GLU A C 1
ATOM 676 O O . GLU A 1 87 ? -19.578 17.664 8.086 1.00 66.31 87 GLU A O 1
ATOM 681 N N . SER A 1 88 ? -21.140 18.638 9.354 1.00 71.81 88 SER A N 1
ATOM 682 C CA . SER A 1 88 ? -20.289 18.805 10.536 1.00 71.81 88 SER A CA 1
ATOM 683 C C . SER A 1 88 ? -19.964 17.499 11.273 1.00 71.81 88 SER A C 1
ATOM 685 O O . SER A 1 88 ? -19.078 17.498 12.128 1.00 71.81 88 SER A O 1
ATOM 687 N N . SER A 1 89 ? -20.658 16.396 10.971 1.00 82.31 89 SER A N 1
ATOM 688 C CA . SER A 1 89 ? -20.483 15.103 11.643 1.00 82.31 89 SER A CA 1
ATOM 689 C C . SER A 1 89 ? -20.468 13.941 10.639 1.00 82.31 89 SER A C 1
ATOM 691 O O . SER A 1 89 ? -21.537 13.480 10.230 1.00 82.31 89 SER A O 1
ATOM 693 N N . PRO A 1 90 ? -19.288 13.440 10.239 1.00 86.62 90 PRO A N 1
ATOM 694 C CA . PRO A 1 90 ? -19.198 12.308 9.324 1.00 86.62 90 PRO A CA 1
ATOM 695 C C . PRO A 1 90 ? -19.803 11.032 9.931 1.00 86.62 90 PRO A C 1
ATOM 697 O O . PRO A 1 90 ? -19.505 10.673 11.072 1.00 86.62 90 PRO A O 1
ATOM 700 N N . ASN A 1 91 ? -20.631 10.325 9.155 1.00 90.69 91 ASN A N 1
ATOM 701 C CA . ASN A 1 91 ? -21.180 9.024 9.537 1.00 90.69 91 ASN A CA 1
ATOM 702 C C . ASN A 1 91 ? -20.182 7.911 9.195 1.00 90.69 91 ASN A C 1
ATOM 704 O O . ASN A 1 91 ? -19.889 7.676 8.022 1.00 90.69 91 ASN A O 1
ATOM 708 N N . PHE A 1 92 ? -19.660 7.237 10.216 1.00 93.81 92 PHE A N 1
ATOM 709 C CA . PHE A 1 92 ? -18.681 6.172 10.041 1.00 93.81 92 PHE A CA 1
ATOM 710 C C . PHE A 1 92 ? -19.350 4.811 9.904 1.00 93.81 92 PHE A C 1
ATOM 712 O O . PHE A 1 92 ? -20.185 4.425 10.717 1.00 93.81 92 PHE A O 1
ATOM 719 N N . LEU A 1 93 ? -18.924 4.072 8.886 1.00 94.44 93 LEU A N 1
ATOM 720 C CA . LEU A 1 93 ? -19.338 2.706 8.615 1.00 94.44 93 LEU A CA 1
ATOM 721 C C . LEU A 1 93 ? -18.158 1.763 8.843 1.00 94.44 93 LEU A C 1
ATOM 723 O O . LEU A 1 93 ? -17.050 2.019 8.364 1.00 94.44 93 LEU A O 1
ATOM 727 N N . ARG A 1 94 ? -18.413 0.656 9.543 1.00 95.81 94 ARG A N 1
ATOM 728 C CA . ARG A 1 94 ? -17.431 -0.407 9.771 1.00 95.81 94 ARG A CA 1
ATOM 729 C C . ARG A 1 94 ? -17.071 -1.069 8.445 1.00 95.81 94 ARG A C 1
ATOM 731 O O . ARG A 1 94 ? -17.935 -1.650 7.793 1.00 95.81 94 ARG A O 1
ATOM 738 N N . MET A 1 95 ? -15.800 -1.012 8.064 1.00 93.94 95 MET A N 1
ATOM 739 C CA . MET A 1 95 ? -15.301 -1.651 6.843 1.00 93.94 95 MET A CA 1
ATOM 740 C C . MET A 1 95 ? -14.678 -3.011 7.097 1.00 93.94 95 MET A C 1
ATOM 742 O O . MET A 1 95 ? -14.795 -3.919 6.275 1.00 93.94 95 MET A O 1
ATOM 746 N N . ALA A 1 96 ? -13.947 -3.122 8.202 1.00 93.19 96 ALA A N 1
ATOM 747 C CA . ALA A 1 96 ? -13.218 -4.322 8.554 1.00 93.19 96 ALA A CA 1
ATOM 748 C C . ALA A 1 96 ? -13.232 -4.523 10.065 1.00 93.19 96 ALA A C 1
ATOM 750 O O . ALA A 1 96 ? -13.211 -3.562 10.836 1.00 93.19 96 ALA A O 1
ATOM 751 N N . ASN A 1 97 ? -13.272 -5.792 10.457 1.00 94.00 97 ASN A N 1
ATOM 752 C CA . ASN A 1 97 ? -13.157 -6.232 11.833 1.00 94.00 97 ASN A CA 1
ATOM 753 C C . ASN A 1 97 ? -12.164 -7.395 11.888 1.00 94.00 97 ASN A C 1
ATOM 755 O O . ASN A 1 97 ? -12.341 -8.390 11.183 1.00 94.00 97 ASN A O 1
ATOM 759 N N . PHE A 1 98 ? -11.136 -7.247 12.710 1.00 92.00 98 PHE A N 1
ATOM 760 C CA . PHE A 1 98 ? -10.061 -8.202 12.905 1.00 92.00 98 PHE A CA 1
ATOM 761 C C . PHE A 1 98 ? -10.122 -8.675 14.353 1.00 92.00 98 PHE A C 1
ATOM 763 O O . PHE A 1 98 ? -9.879 -7.897 15.272 1.00 92.00 98 PHE A O 1
ATOM 770 N N . VAL A 1 99 ? -10.467 -9.944 14.563 1.00 90.81 99 VAL A N 1
ATOM 771 C CA . VAL A 1 99 ? -10.432 -10.546 15.900 1.00 90.81 99 VAL A CA 1
ATOM 772 C C . VAL A 1 99 ? -8.973 -10.752 16.287 1.00 90.81 99 VAL A C 1
ATOM 774 O O . VAL A 1 99 ? -8.236 -11.405 15.549 1.00 90.81 99 VAL A O 1
ATOM 777 N N . VAL A 1 10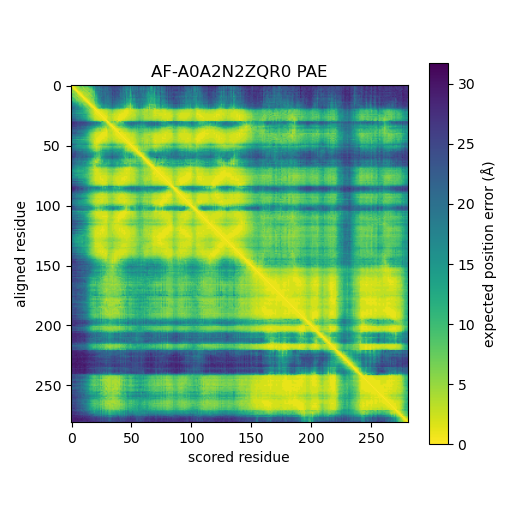0 ? -8.559 -10.195 17.423 1.00 84.88 100 VAL A N 1
ATOM 778 C CA . VAL A 1 100 ? -7.202 -10.376 17.939 1.00 84.88 100 VAL A CA 1
ATOM 779 C C . VAL A 1 100 ? -7.062 -11.800 18.462 1.00 84.88 100 VAL A C 1
ATOM 781 O O . VAL A 1 100 ? -7.901 -12.313 19.201 1.00 84.88 100 VAL A O 1
ATOM 784 N N . THR A 1 101 ? -5.993 -12.450 18.029 1.00 81.00 101 THR A N 1
ATOM 785 C CA . THR A 1 101 ? -5.546 -13.760 18.510 1.00 81.00 101 THR A CA 1
ATOM 786 C C . THR A 1 101 ? -4.074 -13.632 18.874 1.00 81.00 101 THR A C 1
ATOM 788 O O . THR A 1 101 ? -3.446 -12.641 18.501 1.00 81.00 101 THR A O 1
ATOM 791 N N . ASP A 1 102 ? -3.486 -14.663 19.479 1.00 66.69 102 ASP A N 1
ATOM 792 C CA . ASP A 1 102 ? -2.047 -14.719 19.790 1.00 66.69 102 ASP A CA 1
ATOM 793 C C . ASP A 1 102 ? -1.128 -14.454 18.574 1.00 66.69 102 ASP A C 1
ATOM 795 O O . ASP A 1 102 ? 0.067 -14.224 18.732 1.00 66.69 102 ASP A O 1
ATOM 799 N N . SER A 1 103 ? -1.674 -14.500 17.352 1.00 59.69 103 SER A N 1
ATOM 800 C CA . SER A 1 103 ? -0.951 -14.332 16.087 1.00 59.69 103 SER A CA 1
ATOM 801 C C . SER A 1 103 ? -1.240 -13.028 15.332 1.00 59.69 103 SER A C 1
ATOM 803 O O . SER A 1 103 ? -0.596 -12.773 14.317 1.00 59.69 103 SER A O 1
ATOM 805 N N . ILE A 1 104 ? -2.200 -12.208 15.777 1.00 63.88 104 ILE A N 1
ATOM 806 C CA . ILE A 1 104 ? -2.648 -11.024 15.025 1.00 63.88 104 ILE A CA 1
ATOM 807 C C . ILE A 1 104 ? -2.216 -9.753 15.754 1.00 63.88 104 ILE A C 1
ATOM 809 O O . ILE A 1 104 ? -2.895 -9.287 16.664 1.00 63.88 104 ILE A O 1
ATOM 813 N N . SER A 1 105 ? -1.103 -9.178 15.301 1.00 81.56 105 SER A N 1
ATOM 814 C CA . SER A 1 105 ? -0.664 -7.815 15.625 1.00 81.56 105 SER A CA 1
ATOM 815 C C . SER A 1 105 ? -0.919 -6.835 14.477 1.00 81.56 105 SER A C 1
ATOM 817 O O . SER A 1 105 ? -0.836 -5.630 14.670 1.00 81.56 105 SER A O 1
ATOM 819 N N . SER A 1 106 ? -1.264 -7.311 13.280 1.00 86.19 106 SER A N 1
ATOM 820 C CA . SER A 1 106 ? -1.452 -6.474 12.095 1.00 86.19 106 SER A CA 1
ATOM 821 C C . SER A 1 106 ? -2.646 -6.913 11.256 1.00 86.19 106 SER A C 1
ATOM 823 O O . SER A 1 106 ? -3.158 -8.029 11.366 1.00 86.19 106 SER A O 1
ATOM 825 N N . GLY A 1 107 ? -3.115 -6.010 10.401 1.00 86.75 107 GLY A N 1
ATOM 826 C CA . GLY A 1 107 ? -4.198 -6.292 9.473 1.00 86.75 107 GLY A CA 1
ATOM 827 C C . GLY A 1 107 ? -4.247 -5.280 8.343 1.00 86.75 107 GLY A C 1
ATOM 828 O O . GLY A 1 107 ? -3.768 -4.153 8.465 1.00 86.75 107 GLY A O 1
ATOM 829 N N . SER A 1 108 ? -4.827 -5.681 7.216 1.00 87.75 108 SER A N 1
ATOM 830 C CA . SER A 1 108 ? -5.005 -4.799 6.066 1.00 87.75 108 SER A CA 1
ATOM 831 C C . SER A 1 108 ? -6.335 -5.029 5.361 1.00 87.75 108 SER A C 1
ATOM 833 O O . SER A 1 108 ? -6.937 -6.104 5.431 1.00 87.75 108 SER A O 1
ATOM 835 N N . ARG A 1 109 ? -6.823 -3.983 4.694 1.00 90.12 109 ARG A N 1
ATOM 836 C CA . ARG A 1 109 ? -8.055 -4.004 3.914 1.00 90.12 109 ARG A CA 1
ATOM 837 C C . ARG A 1 109 ? -7.926 -3.098 2.699 1.00 90.12 109 ARG A C 1
ATOM 839 O O . ARG A 1 109 ? -7.499 -1.951 2.808 1.00 90.12 109 ARG A O 1
ATOM 846 N N . VAL A 1 110 ? -8.376 -3.615 1.562 1.00 88.56 110 VAL A N 1
ATOM 847 C CA . VAL A 1 110 ? -8.607 -2.841 0.342 1.00 88.56 110 VAL A CA 1
ATOM 848 C C . VAL A 1 110 ? -10.085 -2.492 0.246 1.00 88.56 110 VAL A C 1
ATOM 850 O O . VAL A 1 110 ? -10.949 -3.337 0.496 1.00 88.56 110 VAL A O 1
ATOM 853 N N . ASP A 1 111 ? -10.355 -1.251 -0.132 1.00 90.50 111 ASP A N 1
ATOM 854 C CA . ASP A 1 111 ? -11.686 -0.723 -0.373 1.00 90.50 111 ASP A CA 1
ATOM 855 C C . ASP A 1 111 ? -11.779 -0.098 -1.754 1.00 90.50 111 ASP A C 1
ATOM 857 O O . ASP A 1 111 ? -11.131 0.907 -2.041 1.00 90.50 111 ASP A O 1
ATOM 861 N N . ASN A 1 112 ? -12.601 -0.712 -2.596 1.00 89.25 112 ASN A N 1
ATOM 862 C CA . ASN A 1 112 ? -12.826 -0.275 -3.967 1.00 89.25 112 ASN A CA 1
ATOM 863 C C . ASN A 1 112 ? -14.109 0.564 -4.094 1.00 89.25 112 ASN A C 1
ATOM 865 O O . ASN A 1 112 ? -14.355 1.145 -5.148 1.00 89.25 112 ASN A O 1
ATOM 869 N N . ASP A 1 113 ? -14.917 0.665 -3.030 1.00 89.94 113 ASP A N 1
ATOM 870 C CA . ASP A 1 113 ? -16.191 1.387 -3.035 1.00 89.94 113 ASP A CA 1
ATOM 871 C C . ASP A 1 113 ? -15.955 2.859 -2.683 1.00 89.94 113 ASP A C 1
ATOM 873 O O . ASP A 1 113 ? -16.325 3.366 -1.613 1.00 89.94 113 ASP A O 1
ATOM 877 N N . ILE A 1 114 ? -15.273 3.548 -3.595 1.00 89.94 114 ILE A N 1
ATOM 878 C CA . ILE A 1 114 ? -14.818 4.925 -3.422 1.00 89.94 114 ILE A CA 1
ATOM 879 C C . ILE A 1 114 ? -15.373 5.835 -4.514 1.00 89.94 114 ILE A C 1
ATOM 881 O O . ILE A 1 114 ? -15.515 5.455 -5.675 1.00 89.94 114 ILE A O 1
ATOM 885 N N . LEU A 1 115 ? -15.674 7.074 -4.135 1.00 89.62 115 LEU A N 1
ATOM 886 C CA . LEU A 1 115 ? -16.110 8.105 -5.059 1.00 89.62 115 LEU A CA 1
ATOM 887 C C . LEU A 1 115 ? -14.923 8.994 -5.441 1.00 89.62 115 LEU A C 1
ATOM 889 O O . LEU A 1 115 ? -14.299 9.634 -4.592 1.00 89.62 115 LEU A O 1
ATOM 893 N N . GLN A 1 116 ? -14.642 9.045 -6.741 1.00 87.00 116 GLN A N 1
ATOM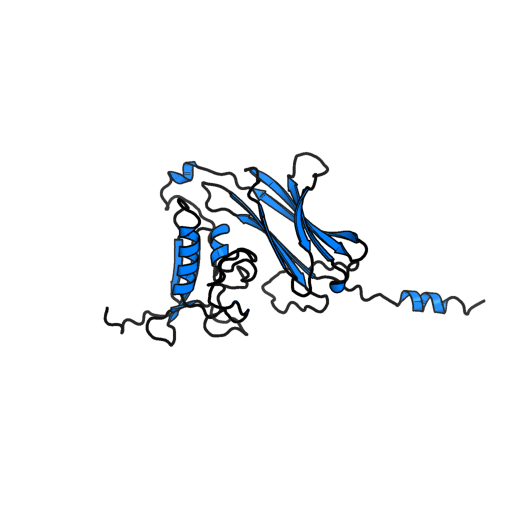 894 C CA . GLN A 1 116 ? -13.634 9.913 -7.352 1.00 87.00 116 GLN A CA 1
ATOM 895 C C . GLN A 1 116 ? -13.797 11.368 -6.877 1.00 87.00 116 GLN A C 1
ATOM 897 O O . GLN A 1 116 ? -14.913 11.885 -6.815 1.00 87.00 116 GLN A O 1
ATOM 902 N N . GLY A 1 117 ? -12.692 12.032 -6.523 1.00 85.75 117 GLY A N 1
ATOM 903 C CA . GLY A 1 117 ? -12.692 13.432 -6.074 1.00 85.75 117 GLY A CA 1
ATOM 904 C C . GLY A 1 117 ? -13.208 13.672 -4.652 1.00 85.75 117 GLY A C 1
ATOM 905 O O . GLY A 1 117 ? -13.227 14.816 -4.203 1.00 85.75 117 GLY A O 1
ATOM 906 N N . SER A 1 118 ? -13.628 12.627 -3.936 1.00 90.19 118 SER A N 1
ATOM 907 C CA . SER A 1 118 ? -14.080 12.747 -2.546 1.00 90.19 118 SER A CA 1
ATOM 908 C C . SER A 1 118 ? -12.911 12.702 -1.564 1.00 90.19 118 SER A C 1
ATOM 910 O O . SER A 1 118 ? -11.829 12.214 -1.884 1.00 90.19 118 SER A O 1
ATOM 912 N N . THR A 1 119 ? -13.133 13.164 -0.336 1.00 92.25 119 THR A N 1
ATOM 913 C CA . THR A 1 119 ? -12.210 12.935 0.782 1.00 92.25 119 THR A CA 1
ATOM 914 C C . THR A 1 119 ? -12.844 11.948 1.748 1.00 92.25 119 THR A C 1
ATOM 916 O O . THR A 1 119 ? -14.018 12.074 2.088 1.00 92.25 119 THR A O 1
ATOM 919 N N . TYR A 1 120 ? -12.072 10.970 2.204 1.00 93.75 120 TYR A N 1
ATOM 920 C CA . TYR A 1 120 ? -12.487 10.000 3.210 1.00 93.75 120 TYR A CA 1
ATOM 921 C C . TYR A 1 120 ? -11.650 10.158 4.472 1.00 93.75 120 TYR A C 1
ATOM 923 O O . TYR A 1 120 ? -10.467 10.488 4.404 1.00 93.75 120 TYR A O 1
ATOM 931 N N . VAL A 1 121 ? -12.262 9.897 5.625 1.00 94.75 121 VAL A N 1
ATOM 932 C CA . VAL A 1 121 ? -11.560 9.696 6.893 1.00 94.75 121 VAL A CA 1
ATOM 933 C C . VAL A 1 121 ? -11.731 8.253 7.311 1.00 94.75 121 VAL A C 1
ATOM 935 O O . VAL A 1 121 ? -12.845 7.737 7.387 1.00 94.75 121 VAL A O 1
ATOM 938 N N . PHE A 1 122 ? -10.602 7.635 7.610 1.00 95.12 122 PHE A N 1
ATOM 939 C CA . PHE A 1 122 ? -10.507 6.314 8.186 1.00 95.12 122 PHE A CA 1
ATOM 940 C C . PHE A 1 122 ? -10.206 6.440 9.663 1.00 95.12 122 PHE A C 1
ATOM 942 O O . PHE A 1 122 ? -9.360 7.244 10.059 1.00 95.12 122 PHE A O 1
ATOM 949 N N . ARG A 1 123 ? -10.895 5.633 10.457 1.00 94.88 123 ARG A N 1
ATOM 950 C CA . ARG A 1 123 ? -10.726 5.550 11.899 1.00 94.88 123 ARG A CA 1
ATOM 951 C C . ARG A 1 123 ? -10.283 4.143 12.250 1.00 94.88 123 ARG A C 1
ATOM 953 O O . ARG A 1 123 ? -10.936 3.182 11.852 1.00 94.88 123 ARG A O 1
ATOM 960 N N . LEU A 1 124 ? -9.196 4.046 12.998 1.00 94.69 124 LEU A N 1
ATOM 961 C CA . LEU A 1 124 ? -8.802 2.817 13.658 1.00 94.69 124 LEU A CA 1
ATOM 962 C C . LEU A 1 124 ? -9.390 2.815 15.067 1.00 94.69 124 LEU A C 1
ATOM 964 O O . LEU A 1 124 ? -9.123 3.724 15.858 1.00 94.69 124 LEU A O 1
ATOM 968 N N . THR A 1 125 ? -10.174 1.791 15.365 1.00 94.62 125 THR A N 1
ATOM 969 C CA . THR A 1 125 ? -10.847 1.587 16.648 1.00 94.62 125 THR A CA 1
ATOM 970 C C . THR A 1 125 ? -10.441 0.219 17.188 1.00 94.62 125 THR A C 1
ATOM 972 O O . THR A 1 125 ? -10.260 -0.719 16.415 1.00 94.62 125 THR A O 1
ATOM 975 N N . VAL A 1 126 ? -10.308 0.076 18.501 1.00 93.12 126 VAL A N 1
ATOM 976 C CA . VAL A 1 126 ? -10.102 -1.222 19.158 1.00 93.12 126 VAL A CA 1
ATOM 977 C C . VAL A 1 126 ? -11.216 -1.504 20.149 1.00 93.12 126 VAL A C 1
ATOM 979 O O . VAL A 1 126 ? -11.822 -0.572 20.672 1.00 93.12 126 VAL A O 1
ATOM 982 N N . MET A 1 127 ? -11.493 -2.780 20.391 1.00 94.19 127 MET A N 1
ATOM 983 C CA . MET A 1 127 ? -12.406 -3.239 21.435 1.00 94.19 127 MET A CA 1
ATOM 984 C C . MET A 1 127 ? -11.607 -3.975 22.504 1.00 94.19 127 MET A C 1
ATOM 986 O O . MET A 1 127 ? -10.816 -4.858 22.165 1.00 94.19 127 MET A O 1
ATOM 990 N N . ASP A 1 128 ? -11.808 -3.625 23.771 1.00 92.50 128 ASP A N 1
ATOM 991 C CA . ASP A 1 128 ? -11.174 -4.326 24.888 1.00 92.50 128 ASP A CA 1
ATOM 992 C C . ASP A 1 128 ? -11.940 -5.608 25.285 1.00 92.50 128 ASP A C 1
ATOM 994 O O . ASP A 1 128 ? -12.953 -5.988 24.688 1.00 92.50 128 ASP A O 1
ATOM 998 N N . ASN A 1 129 ? -11.453 -6.299 26.310 1.00 92.81 129 ASN A N 1
ATOM 999 C CA . ASN A 1 129 ? -12.081 -7.483 26.897 1.00 92.81 129 ASN A CA 1
ATOM 1000 C C . ASN A 1 129 ? -13.392 -7.193 27.655 1.00 92.81 129 ASN A C 1
ATOM 1002 O O . ASN A 1 129 ? -14.168 -8.120 27.901 1.00 92.81 129 ASN A O 1
ATOM 1006 N N . ASN A 1 130 ? -13.677 -5.929 27.973 1.00 93.69 130 ASN A N 1
ATOM 1007 C CA . ASN A 1 130 ? -14.940 -5.477 28.558 1.00 93.69 130 ASN A CA 1
ATOM 1008 C C . ASN A 1 130 ? -15.984 -5.112 27.487 1.00 93.69 130 ASN A C 1
ATOM 1010 O O . ASN A 1 130 ? -17.118 -4.765 27.827 1.00 93.69 130 ASN A O 1
ATOM 1014 N N . GLY A 1 131 ? -15.624 -5.189 26.201 1.00 93.88 131 GLY A N 1
ATOM 1015 C CA . GLY A 1 131 ? -16.469 -4.782 25.080 1.00 93.88 131 GLY A CA 1
ATOM 1016 C C . GLY A 1 131 ? -16.532 -3.266 24.874 1.00 93.88 131 GLY A C 1
ATOM 1017 O O . GLY A 1 131 ? -17.408 -2.785 24.154 1.00 93.88 131 GLY A O 1
ATOM 1018 N N . GLN A 1 132 ? -15.642 -2.501 25.509 1.00 93.62 132 GLN A N 1
ATOM 1019 C CA . GLN A 1 132 ? -15.534 -1.061 25.331 1.00 93.62 132 GLN A CA 1
ATOM 1020 C C . GLN A 1 132 ? -14.744 -0.747 24.057 1.00 93.62 132 GLN A C 1
ATOM 1022 O O . GLN A 1 132 ? -13.648 -1.264 23.844 1.00 93.62 132 GLN A O 1
ATOM 1027 N N . GLU A 1 133 ? -15.298 0.128 23.214 1.00 93.94 133 GLU A N 1
ATOM 1028 C CA . GLU A 1 133 ? -14.616 0.613 22.014 1.00 93.94 133 GLU A CA 1
ATOM 1029 C C . GLU A 1 133 ? -13.795 1.875 22.309 1.00 93.94 133 GLU A C 1
ATOM 1031 O O . GLU A 1 133 ? -14.284 2.840 22.906 1.00 93.94 133 GLU A O 1
ATOM 1036 N N . PHE A 1 134 ? -12.556 1.888 21.825 1.00 91.25 134 PHE A N 1
ATOM 1037 C CA . PHE A 1 134 ? -11.636 3.013 21.915 1.00 91.25 134 PHE A CA 1
ATOM 1038 C C . PHE A 1 134 ? -11.187 3.423 20.521 1.00 91.25 134 PHE A C 1
ATOM 1040 O O . PHE A 1 134 ? -10.625 2.628 19.768 1.00 91.25 134 PHE A O 1
ATOM 1047 N N . GLN A 1 135 ? -11.416 4.686 20.173 1.00 91.00 135 GLN A N 1
ATOM 1048 C CA . GLN A 1 135 ? -10.853 5.258 18.961 1.00 91.00 135 GLN A CA 1
ATOM 1049 C C . GLN A 1 135 ? -9.369 5.532 19.184 1.00 91.00 135 GLN A C 1
ATOM 1051 O O . GLN A 1 135 ? -9.012 6.310 20.067 1.00 91.00 135 GLN A O 1
ATOM 1056 N N . LEU A 1 136 ? -8.534 4.938 18.337 1.00 87.38 136 LEU A N 1
ATOM 1057 C CA . LEU A 1 136 ? -7.099 5.139 18.389 1.00 87.38 136 LEU A CA 1
ATOM 1058 C C . LEU A 1 136 ? -6.693 6.301 17.478 1.00 87.38 136 LEU A C 1
ATOM 1060 O O . LEU A 1 136 ? -6.270 7.363 17.925 1.00 87.38 136 LEU A O 1
ATOM 1064 N N . LEU A 1 137 ? -6.878 6.138 16.171 1.00 89.62 137 LEU A N 1
ATOM 1065 C CA . LEU A 1 137 ? -6.248 6.995 15.169 1.00 89.62 137 LEU A CA 1
ATOM 1066 C C . LEU A 1 137 ? -7.207 7.355 14.044 1.00 89.62 137 LEU A C 1
ATOM 1068 O O . LEU A 1 137 ? -8.052 6.551 13.662 1.00 89.62 137 LEU A O 1
ATOM 1072 N N . ASN A 1 138 ? -7.014 8.542 13.466 1.00 91.56 138 ASN A N 1
ATOM 1073 C CA . ASN A 1 138 ? -7.695 8.968 12.248 1.00 91.56 138 ASN A CA 1
ATOM 1074 C C . ASN A 1 138 ? -6.684 9.267 11.142 1.00 91.56 138 ASN A C 1
ATOM 1076 O O . ASN A 1 138 ? -5.680 9.939 11.379 1.00 91.56 138 ASN A O 1
ATOM 1080 N N . ARG A 1 139 ? -6.988 8.848 9.913 1.00 91.75 139 ARG A N 1
ATOM 1081 C CA . ARG A 1 139 ? -6.254 9.240 8.704 1.00 91.75 139 ARG A CA 1
ATOM 1082 C C . ARG A 1 139 ? -7.232 9.730 7.650 1.00 91.75 139 ARG A C 1
ATOM 1084 O O . ARG A 1 139 ? -8.205 9.049 7.343 1.00 91.75 139 ARG A O 1
ATOM 1091 N N . ALA A 1 140 ? -6.980 10.915 7.110 1.00 92.12 140 ALA A N 1
ATOM 1092 C CA . ALA A 1 140 ? -7.757 11.467 6.010 1.00 92.12 140 ALA A CA 1
ATOM 1093 C C . ALA A 1 140 ? -7.022 11.246 4.687 1.00 92.12 140 ALA A C 1
ATOM 1095 O O . ALA A 1 140 ? -5.800 11.379 4.632 1.00 92.12 140 ALA A O 1
ATOM 1096 N N . ILE A 1 141 ? -7.766 10.955 3.625 1.00 90.44 141 ILE A N 1
ATOM 1097 C CA . ILE A 1 141 ? -7.218 10.822 2.280 1.00 90.44 141 ILE A CA 1
ATOM 1098 C C . ILE A 1 141 ? -8.177 11.379 1.234 1.00 90.44 141 ILE A C 1
ATOM 1100 O O . ILE A 1 141 ? -9.390 11.189 1.318 1.00 90.44 141 ILE A O 1
ATOM 1104 N N . THR A 1 142 ? -7.625 12.070 0.239 1.00 89.56 142 THR A N 1
ATOM 1105 C CA . THR A 1 142 ? -8.387 12.616 -0.888 1.00 89.56 142 THR A CA 1
ATOM 1106 C C . THR A 1 142 ? -8.178 11.757 -2.124 1.00 89.56 142 THR A C 1
ATOM 1108 O O . THR A 1 142 ? -7.044 11.467 -2.506 1.00 89.56 142 THR A O 1
ATOM 1111 N N . ILE A 1 143 ? -9.286 11.369 -2.747 1.00 87.94 143 ILE A N 1
ATOM 1112 C CA . ILE A 1 143 ? -9.346 10.490 -3.911 1.00 87.94 143 ILE A CA 1
ATOM 1113 C C . ILE A 1 143 ? -9.046 11.303 -5.158 1.00 87.94 143 ILE A C 1
ATOM 1115 O O . ILE A 1 143 ? -9.749 12.264 -5.472 1.00 87.94 143 ILE A O 1
ATOM 1119 N N . GLN A 1 144 ? -7.981 10.926 -5.859 1.00 83.19 144 GLN A N 1
ATOM 1120 C CA . GLN A 1 144 ? -7.580 11.591 -7.089 1.00 83.19 144 GLN A CA 1
ATOM 1121 C C . GLN A 1 144 ? -8.584 11.262 -8.181 1.00 83.19 144 GLN A C 1
ATOM 1123 O O . GLN A 1 144 ? -8.914 10.094 -8.350 1.00 83.19 144 GLN A O 1
ATOM 1128 N N . LEU A 1 145 ? -9.044 12.287 -8.901 1.00 81.81 145 LEU A N 1
ATOM 1129 C CA . LEU A 1 145 ? -9.928 12.133 -10.051 1.00 81.81 145 LEU A CA 1
ATOM 1130 C C . LEU A 1 145 ? -9.206 11.406 -11.189 1.00 81.81 145 LEU A C 1
ATOM 1132 O O . LEU A 1 145 ? -8.066 11.736 -11.511 1.00 81.81 145 LEU A O 1
ATOM 1136 N N . ALA A 1 146 ? -9.913 10.480 -11.825 1.00 78.88 146 ALA A N 1
ATOM 1137 C CA . ALA A 1 146 ? -9.516 9.905 -13.101 1.00 78.88 146 ALA A CA 1
ATOM 1138 C C . ALA A 1 146 ? -9.463 10.976 -14.205 1.00 78.88 146 ALA A C 1
ATOM 1140 O O . ALA A 1 146 ? -10.438 11.706 -14.407 1.00 78.88 146 ALA A O 1
ATOM 1141 N N . ASP A 1 147 ? -8.358 11.033 -14.950 1.00 80.06 147 ASP A N 1
ATOM 1142 C CA . ASP A 1 147 ? -8.255 11.779 -16.208 1.00 80.06 147 ASP A CA 1
ATOM 1143 C C . ASP A 1 147 ? -8.088 10.819 -17.402 1.00 80.06 147 ASP A C 1
ATOM 1145 O O . ASP A 1 147 ? -6.976 10.603 -17.897 1.00 80.06 147 ASP A O 1
ATOM 1149 N N . PRO A 1 148 ? -9.186 10.251 -17.934 1.00 77.31 148 PRO A N 1
ATOM 1150 C CA . PRO A 1 148 ? -9.110 9.231 -18.976 1.00 77.31 148 PRO A CA 1
ATOM 1151 C C . PRO A 1 148 ? -8.467 9.731 -20.277 1.00 77.31 148 PRO A C 1
ATOM 1153 O O . PRO A 1 148 ? -8.089 8.914 -21.117 1.00 77.31 148 PRO A O 1
ATOM 1156 N N . THR A 1 149 ? -8.299 11.049 -20.465 1.00 75.69 149 THR A N 1
ATOM 1157 C CA . THR A 1 149 ? -7.604 11.597 -21.640 1.00 75.69 149 THR A CA 1
ATOM 1158 C C . THR A 1 149 ? -6.126 11.201 -21.677 1.00 75.69 149 THR A C 1
ATOM 1160 O O . THR A 1 149 ? -5.528 11.112 -22.753 1.00 75.69 149 THR A O 1
ATOM 1163 N N . ILE A 1 150 ? -5.554 10.859 -20.521 1.00 73.56 150 ILE A N 1
ATOM 1164 C CA . ILE A 1 150 ? -4.174 10.395 -20.385 1.00 73.56 150 ILE A CA 1
ATOM 1165 C C . ILE A 1 150 ? -3.963 9.016 -21.019 1.00 73.56 150 ILE A C 1
ATOM 1167 O O . ILE A 1 150 ? -2.862 8.751 -21.499 1.00 73.56 150 ILE A O 1
ATOM 1171 N N . ASN A 1 151 ? -5.001 8.182 -21.164 1.00 74.44 151 ASN A N 1
ATO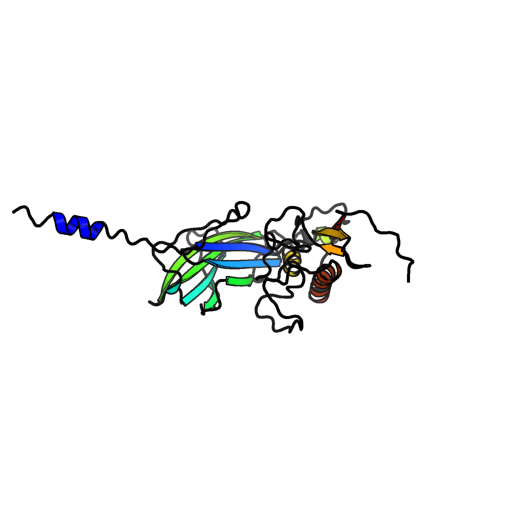M 1172 C CA . ASN A 1 151 ? -4.899 6.919 -21.915 1.00 74.44 151 ASN A CA 1
ATOM 1173 C C . ASN A 1 151 ? -4.562 7.141 -23.399 1.00 74.44 151 ASN A C 1
ATOM 1175 O O . ASN A 1 151 ? -4.066 6.242 -24.076 1.00 74.44 151 ASN A O 1
ATOM 1179 N N . CYS A 1 152 ? -4.821 8.343 -23.919 1.00 79.88 152 CYS A N 1
ATOM 1180 C CA . CYS A 1 152 ? -4.462 8.744 -25.277 1.00 79.88 152 CYS A CA 1
ATOM 1181 C C . CYS A 1 152 ? -3.153 9.549 -25.339 1.00 79.88 152 CYS A C 1
ATOM 1183 O O . CYS A 1 152 ? -2.703 9.910 -26.431 1.00 79.88 152 CYS A O 1
ATOM 1185 N N . ALA A 1 153 ? -2.534 9.851 -24.195 1.00 82.06 153 ALA A N 1
ATOM 1186 C CA . ALA A 1 153 ? -1.271 10.567 -24.136 1.00 82.06 153 ALA A CA 1
ATOM 1187 C C . ALA A 1 153 ? -0.093 9.617 -24.398 1.00 82.06 153 ALA A C 1
ATOM 1189 O O . ALA A 1 153 ? -0.064 8.464 -23.973 1.00 82.06 153 ALA A O 1
ATOM 1190 N N . LYS A 1 154 ? 0.930 10.117 -25.097 1.00 84.44 154 LYS A N 1
ATOM 1191 C CA . LYS A 1 154 ? 2.201 9.395 -25.227 1.00 84.44 154 LYS A CA 1
ATOM 1192 C C . LYS A 1 154 ? 2.873 9.308 -23.858 1.00 84.44 154 LYS A C 1
ATOM 1194 O O . LYS A 1 154 ? 2.837 10.280 -23.111 1.00 84.44 154 LYS A O 1
ATOM 1199 N N . LEU A 1 155 ? 3.559 8.199 -23.570 1.00 84.56 155 LEU A N 1
ATOM 1200 C CA . LEU A 1 155 ? 4.191 7.963 -22.263 1.00 84.56 155 LEU A CA 1
ATOM 1201 C C . LEU A 1 155 ? 5.140 9.097 -21.829 1.00 84.56 155 LEU A C 1
ATOM 1203 O O . LEU A 1 155 ? 5.198 9.432 -20.653 1.00 84.56 155 LEU A O 1
ATOM 1207 N N . ASN A 1 156 ? 5.830 9.742 -22.774 1.00 86.06 156 ASN A N 1
ATOM 1208 C CA . ASN A 1 156 ? 6.730 10.869 -22.510 1.00 86.06 156 ASN A CA 1
ATOM 1209 C C . ASN A 1 156 ? 6.021 12.204 -22.183 1.00 86.06 156 ASN A C 1
ATOM 1211 O O . ASN A 1 156 ? 6.703 13.191 -21.926 1.00 86.06 156 ASN A O 1
ATOM 1215 N N . ASN A 1 157 ? 4.686 12.242 -22.207 1.00 84.44 157 ASN A N 1
ATOM 1216 C CA . ASN A 1 157 ? 3.857 13.400 -21.857 1.00 84.44 157 ASN A CA 1
ATOM 1217 C C . ASN A 1 157 ? 3.042 13.170 -20.571 1.00 84.44 157 ASN A C 1
ATOM 1219 O O . ASN A 1 157 ? 2.148 13.958 -20.268 1.00 84.44 157 ASN A O 1
ATOM 1223 N N . VAL A 1 158 ? 3.306 12.085 -19.839 1.00 81.25 158 VAL A N 1
ATOM 1224 C CA . VAL A 1 158 ? 2.566 11.720 -18.627 1.00 81.25 158 VAL A CA 1
ATOM 1225 C C . VAL A 1 158 ? 3.495 11.801 -17.424 1.00 81.25 158 VAL A C 1
ATOM 1227 O O . VAL A 1 158 ? 4.575 11.214 -17.425 1.00 81.25 158 VAL A O 1
ATOM 1230 N N . TYR A 1 159 ? 3.060 12.500 -16.378 1.00 81.38 159 TYR A N 1
ATOM 1231 C CA . TYR A 1 159 ? 3.719 12.472 -15.073 1.00 81.38 159 TYR A CA 1
ATOM 1232 C C . TYR A 1 159 ? 3.208 11.280 -14.268 1.00 81.38 159 TYR A C 1
ATOM 1234 O O . TYR A 1 159 ? 2.014 10.993 -14.273 1.00 81.38 159 TYR A O 1
ATOM 1242 N N . ARG A 1 160 ? 4.105 10.576 -13.577 1.00 82.50 160 ARG A N 1
ATOM 1243 C CA . ARG A 1 160 ? 3.760 9.401 -12.771 1.00 82.50 160 ARG A CA 1
ATOM 1244 C C . ARG A 1 160 ? 4.422 9.498 -11.408 1.00 82.50 160 ARG A C 1
ATOM 1246 O O . ARG A 1 160 ? 5.582 9.890 -11.314 1.00 82.50 160 ARG A O 1
ATOM 1253 N N . LEU A 1 161 ? 3.686 9.110 -10.371 1.00 84.12 161 LEU A N 1
ATOM 1254 C CA . LEU A 1 161 ? 4.283 8.819 -9.074 1.00 84.12 161 LEU A CA 1
ATOM 1255 C C . LEU A 1 161 ? 5.227 7.630 -9.254 1.00 84.12 161 LEU A C 1
ATOM 1257 O O . LEU A 1 161 ? 4.815 6.626 -9.830 1.00 84.12 161 LEU A O 1
ATOM 1261 N N . ALA A 1 162 ? 6.460 7.737 -8.775 1.00 90.56 162 ALA A N 1
ATOM 1262 C CA . ALA A 1 162 ? 7.423 6.646 -8.771 1.00 90.56 162 ALA A CA 1
ATOM 1263 C C . ALA A 1 162 ? 7.747 6.261 -7.337 1.00 90.56 162 ALA A C 1
ATOM 1265 O O . ALA A 1 162 ? 7.900 7.133 -6.482 1.00 90.56 162 ALA A O 1
ATOM 1266 N N . GLY A 1 163 ? 7.820 4.961 -7.075 1.00 91.94 163 GLY A N 1
ATOM 1267 C CA . GLY A 1 163 ? 8.336 4.492 -5.803 1.00 91.94 163 GLY A CA 1
ATOM 1268 C C . GLY A 1 163 ? 9.851 4.363 -5.886 1.00 91.94 163 GLY A C 1
ATOM 1269 O O . GLY A 1 163 ? 10.382 3.864 -6.875 1.00 91.94 163 GLY A O 1
ATOM 1270 N N . HIS A 1 164 ? 10.514 4.841 -4.842 1.00 94.44 164 HIS A N 1
ATOM 1271 C CA . HIS A 1 164 ? 11.961 4.812 -4.692 1.00 94.44 164 HIS A CA 1
ATOM 1272 C C . HIS A 1 164 ? 12.325 3.696 -3.720 1.00 94.44 164 HIS A C 1
ATOM 1274 O O . HIS A 1 164 ? 11.756 3.639 -2.627 1.00 94.44 164 HIS A O 1
ATOM 1280 N N . ASN A 1 165 ? 13.233 2.807 -4.120 1.00 94.12 165 ASN A N 1
ATOM 1281 C CA . ASN A 1 165 ? 13.638 1.640 -3.333 1.00 94.12 165 ASN A CA 1
ATOM 1282 C C . ASN A 1 165 ? 12.465 0.807 -2.774 1.00 94.12 165 ASN A C 1
ATOM 1284 O O . ASN A 1 165 ? 12.526 0.288 -1.661 1.00 94.12 165 ASN A O 1
ATOM 1288 N N . ASN A 1 166 ? 11.377 0.664 -3.530 1.00 93.62 166 ASN A N 1
ATOM 1289 C CA . ASN A 1 166 ? 10.167 -0.043 -3.083 1.00 93.62 166 ASN A CA 1
ATOM 1290 C C . ASN A 1 166 ? 10.349 -1.553 -2.882 1.00 93.62 166 ASN A C 1
ATOM 1292 O O . ASN A 1 166 ? 9.491 -2.192 -2.277 1.00 93.62 166 ASN A O 1
ATOM 1296 N N . PHE A 1 167 ? 11.488 -2.098 -3.304 1.00 92.81 167 PHE A N 1
ATOM 1297 C CA . PHE A 1 167 ? 11.944 -3.431 -2.926 1.00 92.81 167 PHE A CA 1
ATOM 1298 C C . PHE A 1 167 ? 12.369 -3.546 -1.449 1.00 92.81 167 PHE A C 1
ATOM 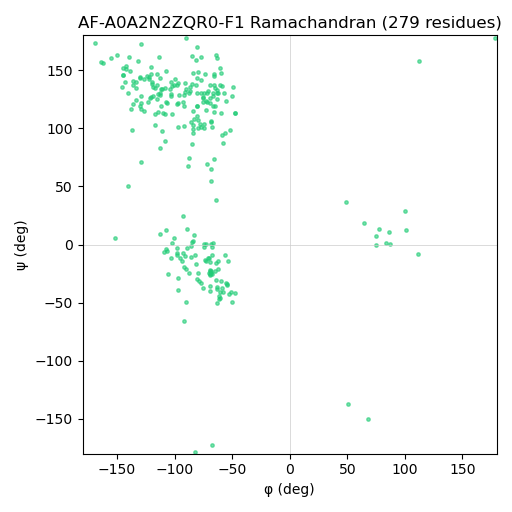1300 O O . PHE A 1 167 ? 12.626 -4.648 -0.979 1.00 92.81 167 PHE A O 1
ATOM 1307 N N . GLN A 1 168 ? 12.515 -2.446 -0.705 1.00 90.00 168 GLN A N 1
ATOM 1308 C CA . GLN A 1 168 ? 12.885 -2.491 0.712 1.00 90.00 168 GLN A CA 1
ATOM 1309 C C . GLN A 1 168 ? 11.668 -2.769 1.597 1.00 90.00 168 GLN A C 1
ATOM 1311 O O . GLN A 1 168 ? 10.614 -2.151 1.442 1.00 90.00 168 GLN A O 1
ATOM 1316 N N . GLU A 1 169 ? 11.846 -3.635 2.595 1.00 85.44 169 GLU A N 1
ATOM 1317 C CA . GLU A 1 169 ? 10.808 -3.982 3.578 1.00 85.44 169 GLU A CA 1
ATOM 1318 C C . GLU A 1 169 ? 10.318 -2.769 4.382 1.00 85.44 169 GLU A C 1
ATOM 1320 O O . GLU A 1 169 ? 9.142 -2.678 4.721 1.00 85.44 169 GLU A O 1
ATOM 1325 N N . SER A 1 170 ? 11.196 -1.791 4.624 1.00 82.56 170 SER A N 1
ATOM 1326 C CA . SER A 1 170 ? 10.844 -0.530 5.283 1.00 82.56 170 SER A CA 1
ATOM 1327 C C . SER A 1 170 ? 9.941 0.369 4.432 1.00 82.56 170 SER A C 1
ATOM 1329 O O . SER A 1 170 ? 9.249 1.224 4.982 1.00 82.56 170 SER A O 1
ATOM 1331 N N . VAL A 1 171 ? 9.938 0.193 3.105 1.00 86.50 171 VAL A N 1
ATOM 1332 C CA . VAL A 1 171 ? 9.117 0.978 2.172 1.00 86.50 171 VAL A CA 1
ATOM 1333 C C . VAL A 1 171 ? 7.768 0.307 1.950 1.00 86.50 171 VAL A C 1
ATOM 1335 O O . VAL A 1 171 ? 6.732 0.962 2.067 1.00 86.50 171 VAL A O 1
ATOM 1338 N N . VAL A 1 172 ? 7.765 -0.996 1.651 1.00 86.25 172 VAL A N 1
ATOM 1339 C CA . VAL A 1 172 ? 6.535 -1.794 1.580 1.00 86.25 172 VAL A CA 1
ATOM 1340 C C . VAL A 1 172 ? 6.698 -3.046 2.422 1.00 86.25 172 VAL A C 1
ATOM 1342 O O . VAL A 1 172 ? 7.541 -3.899 2.147 1.00 86.25 172 VAL A O 1
ATOM 1345 N N . ASP A 1 173 ? 5.870 -3.140 3.452 1.00 81.69 173 ASP A N 1
ATOM 1346 C CA . ASP A 1 173 ? 5.985 -4.178 4.462 1.00 81.69 173 ASP A CA 1
ATOM 1347 C C . ASP A 1 173 ? 5.678 -5.572 3.870 1.00 81.69 173 ASP A C 1
ATOM 1349 O O . ASP A 1 173 ? 4.646 -5.754 3.205 1.00 81.69 173 ASP A O 1
ATOM 1353 N N . PRO A 1 174 ? 6.534 -6.582 4.091 1.00 81.19 174 PRO A N 1
ATOM 1354 C CA . PRO A 1 174 ? 6.262 -7.950 3.664 1.00 81.19 174 PRO A CA 1
ATOM 1355 C C . PRO A 1 174 ? 4.927 -8.508 4.170 1.00 81.19 174 PRO A C 1
ATOM 1357 O O . PRO A 1 174 ? 4.244 -9.229 3.439 1.00 81.19 174 PRO A O 1
ATOM 1360 N N . SER A 1 175 ? 4.507 -8.127 5.382 1.00 74.44 175 SER A N 1
ATOM 1361 C CA . SER A 1 175 ? 3.242 -8.560 5.989 1.00 74.44 175 SER A CA 1
ATOM 1362 C C . SER A 1 175 ? 2.006 -8.074 5.231 1.00 74.44 175 SER A C 1
ATOM 1364 O O . SER A 1 175 ? 0.923 -8.622 5.415 1.00 74.44 175 SER A O 1
ATOM 1366 N N . VAL A 1 176 ? 2.141 -7.085 4.340 1.00 71.69 176 VAL A N 1
ATOM 1367 C CA . VAL A 1 176 ? 1.044 -6.607 3.485 1.00 71.69 176 VAL A CA 1
ATOM 1368 C C . VAL A 1 176 ? 1.189 -7.021 2.019 1.00 71.69 176 VAL A C 1
ATOM 1370 O O . VAL A 1 176 ? 0.455 -6.521 1.169 1.00 71.69 176 VAL A O 1
ATOM 1373 N N . GLY A 1 177 ? 2.106 -7.943 1.715 1.00 78.25 177 GLY A N 1
ATOM 1374 C CA . GLY A 1 177 ? 2.353 -8.439 0.359 1.00 78.25 177 GLY A CA 1
ATOM 1375 C C . GLY A 1 177 ? 3.581 -7.835 -0.330 1.00 78.25 177 GLY A C 1
ATOM 1376 O O . GLY A 1 177 ? 3.722 -7.993 -1.539 1.00 78.25 177 GLY A O 1
ATOM 1377 N N . GLY A 1 178 ? 4.456 -7.135 0.403 1.00 87.94 178 GLY A N 1
ATOM 1378 C CA . GLY A 1 178 ? 5.797 -6.751 -0.057 1.00 87.94 178 GLY A CA 1
ATOM 1379 C C . GLY A 1 178 ? 5.851 -6.072 -1.433 1.00 87.94 178 GLY A C 1
ATOM 1380 O O . GLY A 1 178 ? 5.022 -5.221 -1.761 1.00 87.94 178 GLY A O 1
ATOM 1381 N N . PHE A 1 179 ? 6.828 -6.445 -2.263 1.00 92.25 179 PHE A N 1
ATOM 1382 C CA . PHE A 1 179 ? 7.096 -5.811 -3.554 1.00 92.25 179 PHE A CA 1
ATOM 1383 C C . PHE A 1 179 ? 5.891 -5.861 -4.495 1.00 92.25 179 PHE A C 1
ATOM 1385 O O . PHE A 1 179 ? 5.567 -4.851 -5.122 1.00 92.25 179 PHE A O 1
ATOM 1392 N N . TYR A 1 180 ? 5.176 -6.991 -4.534 1.00 90.88 180 TYR A N 1
ATOM 1393 C CA . TYR A 1 180 ? 3.921 -7.153 -5.277 1.00 90.88 180 TYR A CA 1
ATOM 1394 C C . TYR A 1 180 ? 2.916 -6.039 -4.950 1.00 90.88 180 TYR A C 1
ATOM 1396 O O . TYR A 1 180 ? 2.272 -5.487 -5.846 1.00 90.88 180 TYR A O 1
ATOM 1404 N N . GLN A 1 181 ? 2.817 -5.654 -3.673 1.00 89.25 181 GLN A N 1
ATOM 1405 C CA . GLN A 1 181 ? 1.884 -4.626 -3.223 1.00 89.25 181 GLN A CA 1
ATOM 1406 C C . GLN A 1 181 ? 2.259 -3.217 -3.723 1.00 89.25 181 GLN A C 1
ATOM 1408 O O . GLN A 1 181 ? 1.378 -2.368 -3.884 1.00 89.25 181 GLN A O 1
ATOM 1413 N N . SER A 1 182 ? 3.530 -2.973 -4.073 1.00 92.25 182 SER A N 1
ATOM 1414 C CA . SER A 1 182 ? 3.993 -1.704 -4.668 1.00 92.25 182 SER A CA 1
ATOM 1415 C C . SER A 1 182 ? 3.213 -1.329 -5.928 1.00 92.25 182 SER A C 1
ATOM 1417 O O . SER A 1 182 ? 2.940 -0.151 -6.171 1.00 92.25 182 SER A O 1
ATOM 1419 N N . LEU A 1 183 ? 2.788 -2.335 -6.699 1.00 91.44 183 LEU A N 1
ATOM 1420 C CA . LEU A 1 183 ? 2.011 -2.162 -7.923 1.00 91.44 183 LEU A CA 1
ATOM 1421 C C . LEU A 1 183 ? 0.547 -1.775 -7.676 1.00 91.44 183 LEU A C 1
ATOM 1423 O O . LEU A 1 183 ? -0.200 -1.544 -8.621 1.00 91.44 183 LEU A O 1
ATOM 1427 N N . PHE A 1 184 ? 0.101 -1.622 -6.435 1.00 86.94 184 PHE A N 1
ATOM 1428 C CA . PHE A 1 184 ? -1.161 -0.931 -6.163 1.00 86.94 184 PHE A CA 1
ATOM 1429 C C . PHE A 1 184 ? -0.982 0.563 -5.909 1.00 86.94 184 PHE A C 1
ATOM 1431 O O . PHE A 1 184 ? -1.939 1.314 -6.072 1.00 86.94 184 PHE A O 1
ATOM 1438 N N . PHE A 1 185 ? 0.228 1.000 -5.562 1.00 86.31 185 PHE A N 1
ATOM 1439 C CA . PHE A 1 185 ? 0.530 2.401 -5.263 1.00 86.31 185 PHE A CA 1
ATOM 1440 C C . PHE A 1 185 ? 1.134 3.146 -6.458 1.00 86.31 185 PHE A C 1
ATOM 1442 O O . PHE A 1 185 ? 0.995 4.363 -6.564 1.00 86.31 185 PHE A O 1
ATOM 1449 N N . THR A 1 186 ? 1.838 2.436 -7.345 1.00 89.06 186 THR A N 1
ATOM 1450 C CA . THR A 1 186 ? 2.510 3.028 -8.508 1.00 89.06 186 THR A CA 1
ATOM 1451 C C . THR A 1 186 ? 2.720 2.014 -9.642 1.00 89.06 186 THR A C 1
ATOM 1453 O O . THR A 1 186 ? 2.682 0.805 -9.436 1.00 89.06 186 THR A O 1
ATOM 1456 N N . ARG A 1 187 ? 2.945 2.493 -10.874 1.00 90.12 187 ARG A N 1
ATOM 1457 C CA . ARG A 1 187 ? 3.447 1.701 -12.020 1.00 90.12 187 ARG A CA 1
ATOM 1458 C C . ARG A 1 187 ? 4.927 1.921 -12.311 1.00 90.12 187 ARG A C 1
ATOM 1460 O O . ARG A 1 187 ? 5.423 1.372 -13.287 1.00 90.12 187 ARG A O 1
ATOM 1467 N N . VAL A 1 188 ? 5.611 2.746 -11.527 1.00 94.00 188 VAL A N 1
ATOM 1468 C CA . VAL A 1 188 ? 7.037 3.032 -11.684 1.00 94.00 188 VAL A CA 1
ATOM 1469 C C . VAL A 1 188 ? 7.740 2.545 -10.428 1.00 94.00 188 VAL A C 1
ATOM 1471 O O . VAL A 1 188 ? 7.642 3.163 -9.367 1.00 94.00 188 VAL A O 1
ATOM 1474 N N . ILE A 1 189 ? 8.387 1.393 -10.557 1.00 96.81 189 ILE A N 1
ATOM 1475 C CA . ILE A 1 189 ? 9.061 0.688 -9.467 1.00 96.81 189 ILE A CA 1
ATOM 1476 C C . ILE A 1 189 ? 10.568 0.673 -9.686 1.00 96.81 189 ILE A C 1
ATOM 1478 O O . ILE A 1 189 ? 11.033 0.872 -10.806 1.00 96.81 189 ILE A O 1
ATOM 1482 N N . GLU A 1 190 ? 11.322 0.426 -8.625 1.00 97.44 190 GLU A N 1
ATOM 1483 C CA . GLU A 1 190 ? 12.779 0.450 -8.622 1.00 97.44 190 GLU A CA 1
ATOM 1484 C C . GLU A 1 190 ? 13.343 -0.824 -7.994 1.00 97.44 190 GLU A C 1
ATOM 1486 O O . GLU A 1 190 ? 12.768 -1.370 -7.054 1.00 97.44 190 GLU A O 1
ATOM 1491 N N . LEU A 1 191 ? 14.471 -1.297 -8.523 1.00 96.31 191 LEU A N 1
ATOM 1492 C CA . LEU A 1 191 ? 15.231 -2.432 -8.010 1.00 96.31 191 LEU A CA 1
ATOM 1493 C C . LEU A 1 191 ? 16.724 -2.096 -8.050 1.00 96.31 191 LEU A C 1
ATOM 1495 O O . LEU A 1 191 ? 17.292 -1.944 -9.134 1.00 96.31 191 LEU A O 1
ATOM 1499 N N . ASP A 1 192 ? 17.362 -2.043 -6.880 1.00 94.69 192 ASP A N 1
ATOM 1500 C CA . ASP A 1 192 ? 18.819 -1.941 -6.768 1.00 94.69 192 ASP A CA 1
ATOM 1501 C C . ASP A 1 192 ? 19.440 -3.321 -6.982 1.00 94.69 192 ASP A C 1
ATOM 1503 O O . ASP A 1 192 ? 19.348 -4.195 -6.114 1.00 94.69 192 ASP A O 1
ATOM 1507 N N . ILE A 1 193 ? 20.083 -3.531 -8.132 1.00 93.12 193 ILE A N 1
ATOM 1508 C CA . ILE A 1 193 ? 20.623 -4.839 -8.506 1.00 93.12 193 ILE A CA 1
ATOM 1509 C C . ILE A 1 193 ? 22.141 -4.912 -8.335 1.00 93.12 193 ILE A C 1
ATOM 1511 O O . ILE A 1 193 ? 22.907 -4.048 -8.770 1.00 93.12 193 ILE A O 1
ATOM 1515 N N . HIS A 1 194 ? 22.586 -6.003 -7.722 1.00 90.38 194 HIS A N 1
ATOM 1516 C CA . HIS A 1 194 ? 23.980 -6.334 -7.468 1.00 90.38 194 HIS A CA 1
ATOM 1517 C C . HIS A 1 194 ? 24.339 -7.660 -8.134 1.00 90.38 194 HIS A C 1
ATOM 1519 O O . HIS A 1 194 ? 23.523 -8.578 -8.185 1.00 90.38 194 HIS A O 1
ATOM 1525 N N . VAL A 1 195 ? 25.584 -7.791 -8.596 1.00 87.25 195 VAL A N 1
ATOM 1526 C CA . VAL A 1 195 ? 26.093 -9.099 -9.033 1.00 87.25 195 VAL A CA 1
ATOM 1527 C C . VAL A 1 195 ? 26.110 -10.030 -7.820 1.00 87.25 195 VAL A C 1
ATOM 1529 O O . VAL A 1 195 ? 26.697 -9.685 -6.790 1.00 87.25 195 VAL A O 1
ATOM 1532 N N . ALA A 1 196 ? 25.451 -11.184 -7.938 1.00 82.44 196 ALA A N 1
ATOM 1533 C CA . ALA A 1 196 ? 25.462 -12.201 -6.896 1.00 82.44 196 ALA A CA 1
ATOM 1534 C C . ALA A 1 196 ? 26.782 -12.986 -6.911 1.00 82.44 196 ALA A C 1
ATOM 1536 O O . ALA A 1 196 ? 27.499 -13.032 -7.910 1.00 82.44 196 ALA A O 1
ATOM 1537 N N . THR A 1 197 ? 27.094 -13.671 -5.810 1.00 74.44 197 THR A N 1
ATOM 1538 C CA . THR A 1 197 ? 28.217 -14.631 -5.772 1.00 74.44 197 THR A CA 1
ATOM 1539 C C . THR A 1 197 ? 27.939 -15.884 -6.604 1.00 74.44 197 THR A C 1
ATOM 1541 O O . THR A 1 197 ? 28.866 -16.579 -7.017 1.00 74.44 197 THR A O 1
ATOM 1544 N N . GLN A 1 198 ? 26.661 -16.179 -6.851 1.00 75.00 198 GLN A N 1
ATOM 1545 C CA . GLN A 1 198 ? 26.209 -17.274 -7.701 1.00 75.00 198 GLN A CA 1
ATOM 1546 C C . GLN A 1 198 ? 26.151 -16.810 -9.159 1.00 75.00 198 GLN A C 1
ATOM 1548 O O . GLN A 1 198 ? 25.587 -15.762 -9.473 1.00 75.00 198 GLN A O 1
ATOM 1553 N N . PHE A 1 199 ? 26.715 -17.613 -10.059 1.00 76.56 199 PHE A N 1
ATOM 1554 C CA . PHE A 1 199 ? 26.756 -17.302 -11.484 1.00 76.56 199 PHE A CA 1
ATOM 1555 C C . PHE A 1 199 ? 25.347 -17.161 -12.081 1.00 76.56 199 PHE A C 1
ATOM 1557 O O . PHE A 1 199 ? 24.463 -17.968 -11.797 1.00 76.56 199 PHE A O 1
ATOM 1564 N N . GLY A 1 200 ? 25.147 -16.145 -12.928 1.00 77.56 200 GLY A N 1
ATOM 1565 C CA . GLY A 1 200 ? 23.875 -15.901 -13.618 1.00 77.56 200 GLY A CA 1
ATOM 1566 C C . GLY A 1 200 ? 22.758 -15.319 -12.742 1.00 77.56 200 GLY A C 1
ATOM 1567 O O . GLY A 1 200 ? 21.627 -15.203 -13.208 1.00 77.56 200 GLY A O 1
ATOM 1568 N N . ARG A 1 201 ? 23.055 -14.937 -11.495 1.00 85.31 201 ARG A N 1
ATOM 1569 C CA . ARG A 1 201 ? 22.089 -14.370 -10.548 1.00 85.31 201 ARG A CA 1
ATOM 1570 C C . ARG A 1 201 ? 22.410 -12.903 -10.247 1.00 85.31 201 ARG A C 1
ATOM 1572 O O . ARG A 1 201 ? 23.571 -12.512 -10.129 1.00 85.31 201 ARG A O 1
ATOM 1579 N N . TRP A 1 202 ? 21.355 -12.106 -10.093 1.00 90.19 202 TRP A N 1
ATOM 1580 C CA . TRP A 1 202 ? 21.419 -10.735 -9.591 1.00 90.19 202 TRP A CA 1
ATOM 1581 C C . TRP A 1 202 ? 20.680 -10.666 -8.264 1.00 90.19 202 TRP A C 1
ATOM 1583 O O . TRP A 1 202 ? 19.514 -11.056 -8.194 1.00 90.19 202 TRP A O 1
ATOM 1593 N N . ASP A 1 203 ? 21.352 -10.191 -7.226 1.00 90.06 203 ASP A N 1
ATOM 1594 C CA . ASP A 1 203 ? 20.728 -9.933 -5.931 1.00 90.06 203 ASP A CA 1
ATOM 1595 C C . ASP A 1 203 ? 20.076 -8.549 -5.950 1.00 90.06 203 ASP A C 1
ATOM 1597 O O . ASP A 1 203 ? 20.582 -7.633 -6.600 1.00 90.06 203 ASP A O 1
ATOM 1601 N N . VAL A 1 204 ? 18.970 -8.394 -5.227 1.00 91.25 204 VAL A N 1
ATOM 1602 C CA . VAL A 1 204 ? 18.257 -7.128 -5.053 1.00 91.25 204 VAL A CA 1
ATOM 1603 C C . VAL A 1 204 ? 18.440 -6.666 -3.616 1.00 91.25 204 VAL A C 1
ATOM 1605 O O . VAL A 1 204 ? 17.984 -7.311 -2.674 1.00 91.25 204 VAL A O 1
ATOM 1608 N N . ARG A 1 205 ? 19.148 -5.557 -3.417 1.00 89.25 205 ARG A N 1
ATOM 1609 C CA . ARG A 1 205 ? 19.421 -5.033 -2.073 1.00 89.25 205 ARG A CA 1
ATOM 1610 C C . ARG A 1 205 ? 19.886 -3.596 -2.121 1.00 89.25 205 ARG A C 1
ATOM 1612 O O . ARG A 1 205 ? 20.520 -3.176 -3.077 1.00 89.25 205 ARG A O 1
ATOM 1619 N N . HIS A 1 206 ? 19.702 -2.908 -1.006 1.00 88.31 206 HIS A N 1
ATOM 1620 C CA . HIS A 1 206 ? 20.322 -1.616 -0.769 1.00 88.31 206 HIS A CA 1
ATOM 1621 C C . HIS A 1 206 ? 21.594 -1.789 0.069 1.00 88.31 206 HIS A C 1
ATOM 1623 O O . HIS A 1 206 ? 21.636 -2.573 1.021 1.00 88.31 206 HIS A O 1
ATOM 1629 N N . THR A 1 207 ? 22.662 -1.062 -0.257 1.00 78.94 207 THR A N 1
ATOM 1630 C CA . THR A 1 207 ? 23.900 -1.103 0.537 1.00 78.94 207 THR A CA 1
ATOM 1631 C C . THR A 1 207 ? 23.737 -0.364 1.865 1.00 78.94 207 THR A C 1
ATOM 1633 O O . THR A 1 207 ? 23.068 0.664 1.920 1.00 78.94 207 THR A O 1
ATOM 1636 N N . GLY A 1 208 ? 24.402 -0.833 2.925 1.00 64.75 208 GLY A N 1
ATOM 1637 C CA . GLY A 1 208 ? 24.511 -0.087 4.186 1.00 64.75 208 GLY A CA 1
ATOM 1638 C C . GLY A 1 208 ? 23.364 -0.274 5.185 1.00 64.75 208 GLY A C 1
ATOM 1639 O O . GLY A 1 208 ? 23.335 0.443 6.180 1.00 64.75 208 GLY A O 1
ATOM 1640 N N . ILE A 1 209 ? 22.458 -1.233 4.970 1.00 60.69 209 ILE A N 1
ATOM 1641 C CA . ILE A 1 209 ? 21.438 -1.595 5.965 1.00 60.69 209 ILE A CA 1
ATOM 1642 C C . ILE A 1 209 ? 22.078 -2.523 7.009 1.00 60.69 209 ILE A C 1
ATOM 1644 O O . ILE A 1 209 ? 22.460 -3.654 6.706 1.00 60.69 209 ILE A O 1
ATOM 1648 N N . SER A 1 210 ? 22.246 -2.035 8.240 1.00 56.28 210 SER A N 1
ATOM 1649 C CA . SER A 1 210 ? 22.771 -2.826 9.359 1.00 56.28 210 SER A CA 1
ATOM 1650 C C . SER A 1 210 ? 21.770 -3.895 9.798 1.00 56.28 210 SER A C 1
ATOM 1652 O O . SER A 1 210 ? 20.590 -3.599 9.935 1.00 56.28 210 SER A O 1
ATOM 1654 N N . GLY A 1 211 ? 22.243 -5.113 10.077 1.00 62.12 211 GLY A N 1
ATOM 1655 C CA . GLY A 1 211 ? 21.397 -6.207 10.578 1.00 62.12 211 GLY A CA 1
ATOM 1656 C C . GLY A 1 211 ? 20.712 -7.034 9.491 1.00 62.12 211 GLY A C 1
ATOM 1657 O O . GLY A 1 211 ? 20.035 -8.004 9.813 1.00 62.12 211 GLY A O 1
ATOM 1658 N N . CYS A 1 212 ? 20.944 -6.704 8.221 1.00 62.03 212 CYS A N 1
ATOM 1659 C CA . CYS A 1 212 ? 20.372 -7.415 7.094 1.00 62.03 212 CYS A CA 1
ATOM 1660 C C . CYS A 1 212 ? 21.472 -8.032 6.215 1.00 62.03 212 CYS A C 1
ATOM 1662 O O . CYS A 1 212 ? 22.510 -7.412 5.973 1.00 62.03 212 CYS A O 1
ATOM 1664 N N . GLY A 1 213 ? 21.287 -9.291 5.809 1.00 64.38 213 GLY A N 1
ATOM 1665 C CA . GLY A 1 213 ? 22.261 -10.051 5.026 1.00 64.38 213 GLY A CA 1
ATOM 1666 C C . GLY A 1 213 ? 22.474 -9.519 3.604 1.00 64.38 213 GLY A C 1
ATOM 1667 O O . GLY A 1 213 ? 21.982 -8.466 3.193 1.00 64.38 213 GLY A O 1
ATOM 1668 N N . TYR A 1 214 ? 23.231 -10.273 2.809 1.00 63.03 214 TYR A N 1
ATOM 1669 C CA . TYR A 1 214 ? 23.261 -10.062 1.365 1.00 63.03 214 TYR A CA 1
ATOM 1670 C C . TYR A 1 214 ? 21.865 -10.424 0.836 1.00 63.03 214 TYR A C 1
ATOM 1672 O O . TYR A 1 214 ? 21.480 -11.569 1.007 1.00 63.03 214 TYR A O 1
ATOM 1680 N N . ASN A 1 215 ? 21.148 -9.467 0.224 1.00 68.62 215 ASN A N 1
ATOM 1681 C CA . ASN A 1 215 ? 19.883 -9.647 -0.520 1.00 68.62 215 ASN A CA 1
ATOM 1682 C C . ASN A 1 215 ? 18.551 -9.306 0.191 1.00 68.62 215 ASN A C 1
ATOM 1684 O O . ASN A 1 215 ? 17.505 -9.830 -0.171 1.00 68.62 215 ASN A O 1
ATOM 1688 N N . CYS A 1 216 ? 18.575 -8.366 1.136 1.00 78.25 216 CYS A N 1
ATOM 1689 C CA . CYS A 1 216 ? 17.378 -7.889 1.831 1.00 78.25 216 CYS A CA 1
ATOM 1690 C C . CYS A 1 216 ? 16.410 -7.094 0.960 1.00 78.25 216 CYS A C 1
ATOM 1692 O O . CYS A 1 216 ? 16.650 -5.920 0.655 1.00 78.25 216 CYS A O 1
ATOM 1694 N N . ASN A 1 217 ? 15.305 -7.741 0.606 1.00 88.56 217 ASN A N 1
ATOM 1695 C CA . ASN A 1 217 ? 14.194 -7.152 -0.117 1.00 88.56 217 ASN A CA 1
ATOM 1696 C C . ASN A 1 217 ? 12.865 -7.821 0.257 1.00 88.56 217 ASN A C 1
ATOM 1698 O O . ASN A 1 217 ? 12.824 -8.931 0.776 1.00 88.56 217 ASN A O 1
ATOM 1702 N N . ASN A 1 218 ? 11.775 -7.139 -0.064 1.00 89.88 218 ASN A N 1
ATOM 1703 C CA . ASN A 1 218 ? 10.404 -7.558 0.184 1.00 89.88 218 ASN A CA 1
ATOM 1704 C C . ASN A 1 218 ? 9.783 -8.316 -1.006 1.00 89.88 218 ASN A C 1
ATOM 1706 O O . ASN A 1 218 ? 8.562 -8.301 -1.155 1.00 89.88 218 ASN A O 1
ATOM 1710 N N . CYS A 1 219 ? 10.568 -8.951 -1.879 1.00 90.44 219 CYS A N 1
ATOM 1711 C CA . CYS A 1 219 ? 10.028 -9.711 -3.010 1.00 90.44 219 CYS A CA 1
ATOM 1712 C C . CYS A 1 219 ? 9.578 -11.126 -2.599 1.00 90.44 219 CYS A C 1
ATOM 1714 O O . CYS A 1 219 ? 10.037 -11.685 -1.606 1.00 90.44 219 CYS A O 1
ATOM 1716 N N . GLY A 1 220 ? 8.697 -11.745 -3.387 1.00 85.69 220 GLY A N 1
ATOM 1717 C CA . GLY A 1 220 ? 8.193 -13.108 -3.195 1.00 85.69 220 GLY A CA 1
ATOM 1718 C C . GLY A 1 220 ? 7.021 -13.229 -2.215 1.00 85.69 220 GLY A C 1
ATOM 1719 O O . GLY A 1 220 ? 6.518 -14.335 -1.988 1.00 85.69 220 GLY A O 1
ATOM 1720 N N . TYR A 1 221 ? 6.549 -12.111 -1.659 1.00 76.25 221 TYR A N 1
ATOM 1721 C CA . TYR A 1 221 ? 5.409 -12.053 -0.744 1.00 76.25 221 TYR A CA 1
ATOM 1722 C C . TYR A 1 221 ? 4.117 -11.919 -1.544 1.00 76.25 221 TYR A C 1
ATOM 1724 O O . TYR A 1 221 ? 3.516 -10.857 -1.670 1.00 76.25 221 TYR A O 1
ATOM 1732 N N . THR A 1 222 ? 3.694 -13.010 -2.174 1.00 62.81 222 THR A N 1
ATOM 1733 C CA . THR A 1 222 ? 2.593 -12.912 -3.126 1.00 62.81 222 THR A CA 1
ATOM 1734 C C . THR A 1 222 ? 1.218 -12.962 -2.454 1.00 62.81 222 THR A C 1
ATOM 1736 O O . THR A 1 222 ? 0.684 -14.046 -2.219 1.00 62.81 222 THR A O 1
ATOM 1739 N N . GLY A 1 223 ? 0.610 -11.791 -2.262 1.00 53.56 223 GLY A N 1
ATOM 1740 C CA . GLY A 1 223 ? -0.826 -11.616 -2.024 1.00 53.56 223 GLY A CA 1
ATOM 1741 C C . GLY A 1 223 ? -1.193 -11.114 -0.622 1.00 53.56 223 GLY A C 1
ATOM 1742 O O . GLY A 1 223 ? -0.419 -11.279 0.319 1.00 53.56 223 GLY A O 1
ATOM 1743 N N . PRO A 1 224 ? -2.382 -10.500 -0.462 1.00 49.31 224 PRO A N 1
ATOM 1744 C CA . PRO A 1 224 ? -2.879 -10.109 0.850 1.00 49.31 224 PRO A CA 1
ATOM 1745 C C . PRO A 1 224 ? -2.982 -11.345 1.749 1.00 49.31 224 PRO A C 1
ATOM 1747 O O . PRO A 1 224 ? -3.455 -12.404 1.310 1.00 49.31 224 PRO A O 1
ATOM 1750 N N . VAL A 1 225 ? -2.545 -11.194 3.002 1.00 45.56 225 VAL A N 1
ATOM 1751 C CA . VAL A 1 225 ? -2.674 -12.194 4.070 1.00 45.56 225 VAL A CA 1
ATOM 1752 C C . VAL A 1 225 ? -4.115 -12.714 4.074 1.00 45.56 225 VAL A C 1
ATOM 1754 O O . VAL A 1 225 ? -5.054 -11.958 4.308 1.00 45.56 225 VAL A O 1
ATOM 1757 N N . GLY A 1 226 ? -4.301 -13.992 3.729 1.00 40.12 226 GLY A N 1
ATOM 1758 C CA . GLY A 1 226 ? -5.619 -14.639 3.639 1.00 40.12 226 GLY A CA 1
ATOM 1759 C C . GLY A 1 226 ? -6.090 -15.028 2.231 1.00 40.12 226 GLY A C 1
ATOM 1760 O O . GLY A 1 226 ? -7.075 -15.756 2.108 1.00 40.12 226 GLY A O 1
ATOM 1761 N N . SER A 1 227 ? -5.394 -14.633 1.159 1.00 39.97 227 SER A N 1
ATOM 1762 C CA . SER A 1 227 ? -5.614 -15.246 -0.160 1.00 39.97 227 SER A CA 1
ATOM 1763 C C . SER A 1 227 ? -4.910 -16.606 -0.189 1.00 39.97 227 SER A C 1
ATOM 1765 O O . SER A 1 227 ? -3.691 -16.671 -0.246 1.00 39.97 227 SER A O 1
ATOM 1767 N N . GLY A 1 228 ? -5.667 -17.701 -0.071 1.00 33.94 228 GLY A N 1
ATOM 1768 C CA . GLY A 1 228 ? -5.182 -19.090 0.036 1.00 33.94 228 GLY A CA 1
ATOM 1769 C C . GLY A 1 228 ? -4.420 -19.646 -1.179 1.00 33.94 228 GLY A C 1
ATOM 1770 O O . GLY A 1 228 ? -4.585 -20.811 -1.535 1.00 33.94 228 GLY A O 1
ATOM 1771 N N . PHE A 1 229 ? -3.596 -18.837 -1.839 1.00 41.44 229 PHE A N 1
ATOM 1772 C CA . PHE A 1 229 ? -2.618 -19.292 -2.808 1.00 41.44 229 PHE A CA 1
ATOM 1773 C C . PHE A 1 229 ? -1.400 -19.820 -2.059 1.00 41.44 229 PHE A C 1
ATOM 1775 O O . PHE A 1 229 ? -0.548 -19.058 -1.613 1.00 41.44 229 PHE A O 1
ATOM 1782 N N . ASN A 1 230 ? -1.337 -21.145 -1.941 1.00 37.59 230 ASN A N 1
ATOM 1783 C CA . ASN A 1 230 ? -0.162 -21.880 -1.492 1.00 37.59 230 ASN A CA 1
ATOM 1784 C C . ASN A 1 230 ? 1.057 -21.450 -2.319 1.00 37.59 230 ASN A C 1
ATOM 1786 O O . ASN A 1 230 ? 1.256 -21.942 -3.430 1.00 37.59 230 ASN A O 1
ATOM 1790 N N . ASN A 1 231 ? 1.875 -20.545 -1.786 1.00 42.84 231 ASN A N 1
ATOM 1791 C CA . ASN A 1 231 ? 3.257 -20.450 -2.214 1.00 42.84 231 ASN A CA 1
ATOM 1792 C C . ASN A 1 231 ? 3.958 -21.683 -1.613 1.00 42.84 231 ASN A C 1
ATOM 1794 O O . ASN A 1 231 ? 3.973 -21.820 -0.389 1.00 42.84 231 ASN A O 1
ATOM 1798 N N . PRO A 1 232 ? 4.476 -22.632 -2.416 1.00 40.81 232 PRO A N 1
ATOM 1799 C CA . PRO A 1 232 ? 5.146 -23.826 -1.892 1.00 40.81 232 PRO A CA 1
ATOM 1800 C C . PRO A 1 232 ? 6.487 -23.511 -1.205 1.00 40.81 232 PRO A C 1
ATOM 1802 O O . PRO A 1 232 ? 7.152 -24.422 -0.718 1.00 40.81 232 PRO A O 1
ATOM 1805 N N . PHE A 1 233 ? 6.882 -22.238 -1.149 1.00 45.66 233 PHE A N 1
ATOM 1806 C CA . PHE A 1 233 ? 8.031 -21.757 -0.398 1.00 45.66 233 PHE A CA 1
ATOM 1807 C C . PHE A 1 233 ? 7.531 -21.098 0.897 1.00 45.66 233 PHE A C 1
ATOM 1809 O O . PHE A 1 233 ? 6.827 -20.090 0.819 1.00 45.66 233 PHE A O 1
ATOM 1816 N N . PRO A 1 234 ? 7.803 -21.692 2.074 1.00 40.69 234 PRO A N 1
ATOM 1817 C CA . PRO A 1 234 ? 7.233 -21.233 3.331 1.00 40.69 234 PRO A CA 1
ATOM 1818 C C . PRO A 1 234 ? 7.769 -19.851 3.685 1.00 40.69 234 PRO A C 1
ATOM 1820 O O . PRO A 1 234 ? 8.976 -19.675 3.764 1.00 40.69 234 PRO A O 1
ATOM 1823 N N . SER A 1 235 ? 6.828 -18.948 3.950 1.00 42.28 235 SER A N 1
ATOM 1824 C CA . SER A 1 235 ? 6.969 -17.619 4.536 1.00 42.28 235 SER A CA 1
ATOM 1825 C C . SER A 1 235 ? 7.634 -17.674 5.914 1.00 42.28 235 SER A C 1
ATOM 1827 O O . SER A 1 235 ? 6.954 -17.750 6.942 1.00 42.28 235 SER A O 1
ATOM 1829 N N . SER A 1 236 ? 8.961 -17.641 5.945 1.00 44.88 236 SER A N 1
ATOM 1830 C CA . SER A 1 236 ? 9.694 -17.221 7.134 1.00 44.88 236 SER A CA 1
ATOM 1831 C C . SER A 1 236 ? 9.938 -15.712 7.035 1.00 44.88 236 SER A C 1
ATOM 1833 O O . SER A 1 236 ? 10.345 -15.247 5.976 1.00 44.88 236 SER A O 1
ATOM 1835 N N . PRO A 1 237 ? 9.806 -14.925 8.115 1.00 45.16 237 PRO A N 1
ATOM 1836 C CA . PRO A 1 237 ? 10.246 -13.521 8.154 1.00 45.16 237 PRO A CA 1
ATOM 1837 C C . PRO A 1 237 ? 11.734 -13.323 7.798 1.00 45.16 237 PRO A C 1
ATOM 1839 O O . PRO A 1 237 ? 12.199 -12.204 7.638 1.00 45.16 237 PRO A O 1
ATOM 1842 N N . SER A 1 238 ? 12.498 -14.414 7.677 1.00 46.75 238 SER A N 1
ATOM 1843 C CA . SER A 1 238 ? 13.875 -14.449 7.183 1.00 46.75 238 SER A CA 1
ATOM 1844 C C . SER A 1 238 ? 13.998 -14.633 5.658 1.00 46.75 238 SER A C 1
ATOM 1846 O O . SER A 1 238 ? 15.076 -14.987 5.187 1.00 46.75 238 SER A O 1
ATOM 1848 N N . ASP A 1 239 ? 12.918 -14.480 4.886 1.00 54.59 239 ASP A N 1
ATOM 1849 C CA . ASP A 1 239 ? 12.887 -14.744 3.438 1.00 54.59 239 ASP A CA 1
ATOM 1850 C C . ASP A 1 239 ? 13.377 -13.596 2.545 1.00 54.59 239 ASP A C 1
ATOM 1852 O O . ASP A 1 239 ? 13.374 -13.754 1.320 1.00 54.59 239 ASP A O 1
ATOM 1856 N N . GLY A 1 240 ? 13.849 -12.490 3.127 1.00 52.25 240 GLY A N 1
ATOM 1857 C CA . GLY A 1 240 ? 14.490 -11.366 2.435 1.00 52.25 240 GLY A CA 1
ATOM 1858 C C . GLY A 1 240 ? 15.865 -11.704 1.841 1.00 52.25 240 GLY A C 1
ATOM 1859 O O . GLY A 1 240 ? 16.851 -11.056 2.153 1.00 52.25 240 GLY A O 1
ATOM 1860 N N . ASP A 1 241 ? 15.938 -12.741 1.007 1.00 61.38 241 ASP A N 1
ATOM 1861 C CA . ASP A 1 241 ? 17.079 -13.107 0.155 1.00 61.38 241 ASP A CA 1
ATOM 1862 C C . ASP A 1 241 ? 16.547 -13.579 -1.209 1.00 61.38 241 ASP A C 1
ATOM 1864 O O . ASP A 1 241 ? 16.862 -14.660 -1.720 1.00 61.38 241 ASP A O 1
ATOM 1868 N N . LYS A 1 242 ? 15.660 -12.780 -1.814 1.00 80.19 242 LYS A N 1
ATOM 1869 C CA . LYS A 1 242 ? 15.081 -13.097 -3.124 1.00 80.19 242 LYS A CA 1
ATOM 1870 C C . LYS A 1 242 ? 15.841 -12.386 -4.233 1.00 80.19 242 LYS A C 1
ATOM 1872 O O . LYS A 1 242 ? 16.147 -11.210 -4.152 1.00 80.19 242 LYS A O 1
ATOM 1877 N N . TRP A 1 243 ? 16.258 -13.117 -5.250 1.00 89.25 243 TRP A N 1
ATOM 1878 C CA . TRP A 1 243 ? 17.024 -12.556 -6.364 1.00 89.25 243 TRP A CA 1
ATOM 1879 C C . TRP A 1 243 ? 16.104 -11.857 -7.364 1.00 89.25 243 TRP A C 1
ATOM 1881 O O . TRP A 1 243 ? 14.885 -12.015 -7.306 1.00 89.25 243 TRP A O 1
ATOM 1891 N N . LEU A 1 244 ? 16.689 -11.125 -8.313 1.00 92.56 244 LEU A N 1
ATOM 1892 C CA . LEU A 1 244 ? 15.969 -10.312 -9.295 1.00 92.56 244 LEU A CA 1
ATOM 1893 C C . LEU A 1 244 ? 14.808 -11.060 -9.961 1.00 92.56 244 LEU A C 1
ATOM 1895 O O . LEU A 1 244 ? 13.732 -10.493 -10.098 1.00 92.56 244 LEU A O 1
ATOM 1899 N N . GLY A 1 245 ? 14.990 -12.332 -10.328 1.00 91.44 245 GLY A N 1
ATOM 1900 C CA . GLY A 1 245 ? 13.930 -13.117 -10.963 1.00 91.44 245 GLY A CA 1
ATOM 1901 C C . GLY A 1 245 ? 12.673 -13.243 -10.110 1.00 91.44 245 GLY A C 1
ATOM 1902 O O . GLY A 1 245 ? 11.587 -13.113 -10.650 1.00 91.44 245 GLY A O 1
ATOM 1903 N N . ILE A 1 246 ? 12.799 -13.371 -8.787 1.00 90.62 246 ILE A N 1
ATOM 1904 C CA . ILE A 1 246 ? 11.640 -13.425 -7.885 1.00 90.62 246 ILE A CA 1
ATOM 1905 C C . ILE A 1 246 ? 10.923 -12.071 -7.821 1.00 90.62 246 ILE A C 1
ATOM 1907 O O . ILE A 1 246 ? 9.698 -12.022 -7.846 1.00 90.62 246 ILE A O 1
ATOM 1911 N N . CYS A 1 247 ? 11.663 -10.959 -7.795 1.00 93.56 247 CYS A N 1
ATOM 1912 C CA . CYS A 1 247 ? 11.053 -9.627 -7.864 1.00 93.56 247 CYS A CA 1
ATOM 1913 C C . CYS A 1 247 ? 10.325 -9.405 -9.199 1.00 93.56 247 CYS A C 1
ATOM 1915 O O . CYS A 1 247 ? 9.253 -8.805 -9.236 1.00 93.56 247 CYS A O 1
ATOM 1917 N N . ILE A 1 248 ? 10.879 -9.907 -10.307 1.00 95.69 248 ILE A N 1
ATOM 1918 C CA . ILE A 1 248 ? 10.213 -9.868 -11.615 1.00 95.69 248 ILE A CA 1
ATOM 1919 C C . ILE A 1 248 ? 8.991 -10.799 -11.646 1.00 95.69 248 ILE A C 1
ATOM 1921 O O . ILE A 1 248 ? 7.976 -10.431 -12.237 1.00 95.69 248 ILE A O 1
ATOM 1925 N N . ASP A 1 249 ? 9.042 -11.953 -10.979 1.00 92.81 249 ASP A N 1
ATOM 1926 C CA . ASP A 1 249 ? 7.899 -12.860 -10.845 1.00 92.81 249 ASP A CA 1
ATOM 1927 C C . ASP A 1 249 ? 6.742 -12.213 -10.072 1.00 92.81 249 ASP A C 1
ATOM 1929 O O . ASP A 1 249 ? 5.589 -12.402 -10.460 1.00 92.81 249 ASP A O 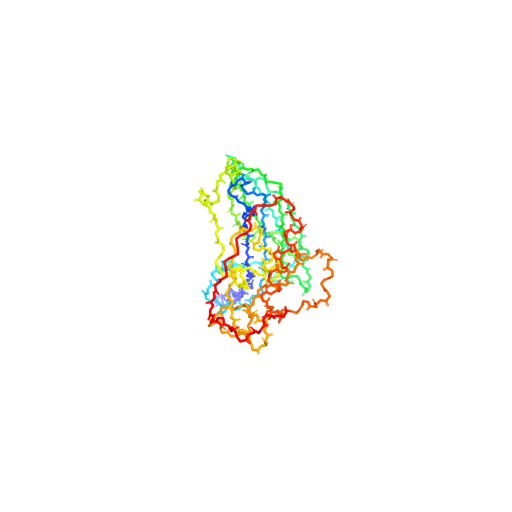1
ATOM 1933 N N . ASP A 1 250 ? 7.010 -11.390 -9.053 1.00 92.62 250 ASP A N 1
ATOM 1934 C CA . ASP A 1 250 ? 5.971 -10.595 -8.380 1.00 92.62 250 ASP A CA 1
ATOM 1935 C C . ASP A 1 250 ? 5.284 -9.631 -9.355 1.00 92.62 250 ASP A C 1
ATOM 1937 O O . ASP A 1 250 ? 4.052 -9.565 -9.406 1.00 92.62 250 ASP A O 1
ATOM 1941 N N . VAL A 1 251 ? 6.068 -8.921 -10.178 1.00 95.00 251 VAL A N 1
ATOM 1942 C CA . VAL A 1 251 ? 5.532 -8.019 -11.210 1.00 95.00 251 VAL A CA 1
ATOM 1943 C C . VAL A 1 251 ? 4.702 -8.794 -12.223 1.00 95.00 251 VAL A C 1
ATOM 1945 O O . VAL A 1 251 ? 3.604 -8.364 -12.578 1.00 95.00 251 VAL A O 1
ATOM 1948 N N . LYS A 1 252 ? 5.197 -9.951 -12.671 1.00 94.19 252 LYS A N 1
ATOM 1949 C CA . LYS A 1 252 ? 4.478 -10.828 -13.593 1.00 94.19 252 LYS A CA 1
ATOM 1950 C C . LYS A 1 252 ? 3.171 -11.328 -12.983 1.00 94.19 252 LYS A C 1
ATOM 1952 O O . LYS A 1 252 ? 2.138 -11.284 -13.643 1.00 94.19 252 LYS A O 1
ATOM 1957 N N . LYS A 1 253 ? 3.201 -11.795 -11.737 1.00 88.50 253 LYS A N 1
ATOM 1958 C CA . LYS A 1 253 ? 2.014 -12.293 -11.042 1.00 88.50 253 LYS A CA 1
ATOM 1959 C C . LYS A 1 253 ? 0.964 -11.196 -10.908 1.00 88.50 253 LYS A C 1
ATOM 1961 O O . LYS A 1 253 ? -0.219 -11.460 -11.106 1.00 88.50 253 LYS A O 1
ATOM 1966 N N . TRP A 1 254 ? 1.394 -9.973 -10.599 1.00 91.50 254 TRP A N 1
ATOM 1967 C CA . TRP A 1 254 ? 0.509 -8.816 -10.574 1.00 91.50 254 TRP A CA 1
ATOM 1968 C C . TRP A 1 254 ? -0.054 -8.541 -11.977 1.00 91.50 254 TRP A C 1
ATOM 1970 O O . TRP A 1 254 ? -1.267 -8.505 -12.147 1.00 91.50 254 TRP A O 1
ATOM 1980 N N . HIS A 1 255 ? 0.797 -8.464 -13.004 1.00 91.31 255 HIS A N 1
ATOM 1981 C CA . HIS A 1 255 ? 0.381 -8.284 -14.401 1.00 91.31 255 HIS A CA 1
ATOM 1982 C C . HIS A 1 255 ? -0.702 -9.287 -14.831 1.00 91.31 255 HIS A C 1
ATOM 1984 O O . HIS A 1 255 ? -1.743 -8.887 -15.351 1.00 91.31 255 HIS A O 1
ATOM 1990 N N . ASP A 1 256 ? -0.487 -10.576 -14.555 1.00 87.56 256 ASP A N 1
ATOM 1991 C CA . ASP A 1 256 ? -1.414 -11.652 -14.914 1.00 87.56 256 ASP A CA 1
ATOM 1992 C C . ASP A 1 256 ? -2.774 -11.517 -14.187 1.00 87.56 256 ASP A C 1
ATOM 1994 O O . ASP A 1 256 ? -3.809 -11.910 -14.727 1.00 87.56 256 ASP A O 1
ATOM 1998 N N . GLY A 1 257 ? -2.791 -10.952 -12.971 1.00 84.69 257 GLY A N 1
ATOM 1999 C CA . GLY A 1 257 ? -4.002 -10.722 -12.173 1.00 84.69 257 GLY A CA 1
ATOM 2000 C C . GLY A 1 257 ? -4.798 -9.465 -12.545 1.00 84.69 257 GLY A C 1
ATOM 2001 O O . GLY A 1 257 ? -5.970 -9.363 -12.181 1.00 84.69 257 GLY A O 1
ATOM 2002 N N . PHE A 1 258 ? -4.194 -8.525 -13.277 1.00 84.25 258 PHE A N 1
ATOM 2003 C CA . PHE A 1 258 ? -4.783 -7.223 -13.612 1.00 84.25 258 PHE A CA 1
ATOM 2004 C C . PHE A 1 258 ? -4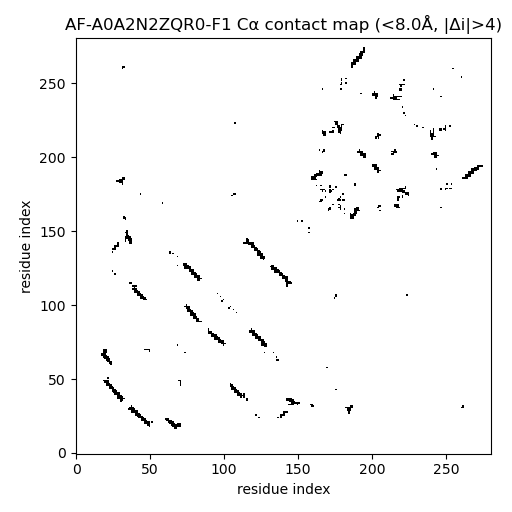.693 -6.942 -15.121 1.00 84.25 258 PHE A C 1
ATOM 2006 O O . PHE A 1 258 ? -3.927 -6.079 -15.553 1.00 84.25 258 PHE A O 1
ATOM 2013 N N . PRO A 1 259 ? -5.470 -7.646 -15.964 1.00 83.00 259 PRO A N 1
ATOM 2014 C CA . PRO A 1 259 ? -5.423 -7.439 -17.408 1.00 83.00 259 PRO A CA 1
ATOM 2015 C C . PRO A 1 259 ? -5.791 -5.996 -17.782 1.00 83.00 259 PRO A C 1
ATOM 2017 O O . PRO A 1 259 ? -6.648 -5.379 -17.152 1.00 83.00 259 PRO A O 1
ATOM 2020 N N . ASN A 1 260 ? -5.183 -5.484 -18.857 1.00 80.19 260 ASN A N 1
ATOM 2021 C CA . ASN A 1 260 ? -5.343 -4.106 -19.351 1.00 80.19 260 ASN A CA 1
ATOM 2022 C C . ASN A 1 260 ? -4.840 -3.010 -18.404 1.00 80.19 260 ASN A C 1
ATOM 2024 O O . ASN A 1 260 ? -5.209 -1.851 -18.568 1.00 80.19 260 ASN A O 1
ATOM 2028 N N . HIS A 1 261 ? -3.988 -3.356 -17.440 1.00 83.31 261 HIS A N 1
ATOM 2029 C CA . HIS A 1 261 ? -3.317 -2.351 -16.636 1.00 83.31 261 HIS A CA 1
ATOM 2030 C C . HIS A 1 261 ? -2.394 -1.459 -17.484 1.00 83.31 261 HIS A C 1
ATOM 2032 O O . HIS A 1 261 ? -1.882 -1.842 -18.540 1.00 83.31 261 HIS A O 1
ATOM 2038 N N . ASP A 1 262 ? -2.073 -0.297 -16.935 1.00 81.69 262 ASP A N 1
ATOM 2039 C CA . ASP A 1 262 ? -1.111 0.637 -17.504 1.00 81.69 262 ASP A CA 1
ATOM 2040 C C . ASP A 1 262 ? 0.310 0.085 -17.667 1.00 81.69 262 ASP A C 1
ATOM 2042 O O . ASP A 1 262 ? 0.741 -0.715 -16.837 1.00 81.69 262 ASP A O 1
ATOM 2046 N N . PRO A 1 263 ? 1.114 0.570 -18.634 1.00 88.56 263 PRO A N 1
ATOM 2047 C CA . PRO A 1 263 ? 2.508 0.154 -18.758 1.00 88.56 263 PRO A CA 1
ATOM 2048 C C . PRO A 1 263 ? 3.262 0.265 -17.427 1.00 88.56 263 PRO A C 1
ATOM 2050 O O . PRO A 1 263 ? 3.250 1.322 -16.789 1.00 88.56 263 PRO A O 1
ATOM 2053 N N . ILE A 1 264 ? 3.918 -0.825 -17.024 1.00 93.50 264 ILE A N 1
ATOM 2054 C CA . ILE A 1 264 ? 4.790 -0.871 -15.847 1.00 93.50 264 ILE A CA 1
ATOM 2055 C C . ILE A 1 264 ? 6.194 -0.454 -16.285 1.00 93.50 264 ILE A C 1
ATOM 2057 O O . ILE A 1 264 ? 6.725 -0.966 -17.270 1.00 93.50 264 ILE A O 1
ATOM 2061 N N . ILE A 1 265 ? 6.792 0.477 -15.551 1.00 95.25 265 ILE A N 1
ATOM 2062 C CA . ILE A 1 265 ? 8.175 0.913 -15.717 1.00 95.25 265 ILE A CA 1
ATOM 2063 C C . ILE A 1 265 ? 8.970 0.340 -14.548 1.00 95.25 265 ILE A C 1
ATOM 2065 O O . ILE A 1 265 ? 8.667 0.624 -13.391 1.00 95.25 265 ILE A O 1
ATOM 2069 N N . ILE A 1 266 ? 9.993 -0.448 -14.862 1.00 97.75 266 ILE A N 1
ATOM 2070 C CA . ILE A 1 266 ? 10.924 -0.994 -13.876 1.00 97.75 266 ILE A CA 1
ATOM 2071 C C . ILE A 1 266 ? 12.255 -0.265 -14.047 1.00 97.75 266 ILE A C 1
ATOM 2073 O O . ILE A 1 266 ? 12.917 -0.407 -15.077 1.00 97.75 266 ILE A O 1
ATOM 2077 N N . HIS A 1 267 ? 12.635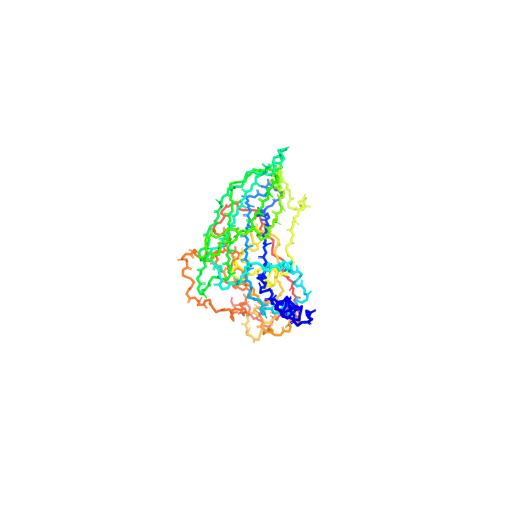 0.532 -13.053 1.00 97.62 267 HIS A N 1
ATOM 2078 C CA . HIS A 1 267 ? 13.951 1.146 -12.959 1.00 97.62 267 HIS A CA 1
ATOM 2079 C C . HIS A 1 267 ? 14.924 0.137 -12.344 1.00 97.62 267 HIS A C 1
ATOM 2081 O O . HIS A 1 267 ? 14.834 -0.184 -11.163 1.00 97.62 267 HIS A O 1
ATOM 2087 N N . LEU A 1 268 ? 15.829 -0.403 -13.160 1.00 97.19 268 LEU A N 1
ATOM 2088 C CA . LEU A 1 268 ? 16.903 -1.273 -12.686 1.00 97.19 268 LEU A CA 1
ATOM 2089 C C . LEU A 1 268 ? 18.136 -0.414 -12.391 1.00 97.19 268 LEU A C 1
ATOM 2091 O O . LEU A 1 268 ? 18.846 -0.025 -13.321 1.00 97.19 268 LEU A O 1
ATOM 2095 N N . ASP A 1 269 ? 18.383 -0.123 -11.114 1.00 95.50 269 ASP A N 1
ATOM 2096 C CA . ASP A 1 269 ? 19.567 0.621 -10.685 1.00 95.50 269 ASP A CA 1
ATOM 2097 C C . ASP A 1 269 ? 20.745 -0.347 -10.493 1.00 95.50 269 ASP A C 1
ATOM 2099 O O . ASP A 1 269 ? 20.819 -1.143 -9.553 1.00 95.50 269 ASP A O 1
ATOM 2103 N N . LEU A 1 270 ? 21.671 -0.310 -11.448 1.00 93.62 270 LEU A N 1
ATOM 2104 C CA . LEU A 1 270 ? 22.843 -1.175 -11.486 1.00 93.62 270 LEU A CA 1
ATOM 2105 C C . LEU A 1 270 ? 23.906 -0.703 -10.492 1.00 93.62 270 LEU A C 1
ATOM 2107 O O . LEU A 1 270 ? 24.735 0.158 -10.789 1.00 93.62 270 LEU A O 1
ATOM 2111 N N . LYS A 1 271 ? 23.976 -1.368 -9.339 1.00 91.75 271 LYS A N 1
ATOM 2112 C CA . LYS A 1 271 ? 24.991 -1.098 -8.308 1.00 91.75 271 LYS A CA 1
ATOM 2113 C C . LYS A 1 271 ? 26.305 -1.842 -8.535 1.00 91.75 271 LYS A C 1
ATOM 2115 O O . LYS A 1 271 ? 27.236 -1.760 -7.733 1.00 91.75 271 LYS A O 1
ATOM 2120 N N . SER A 1 272 ? 26.393 -2.651 -9.584 1.00 85.50 272 SER A N 1
ATOM 2121 C CA . SER A 1 272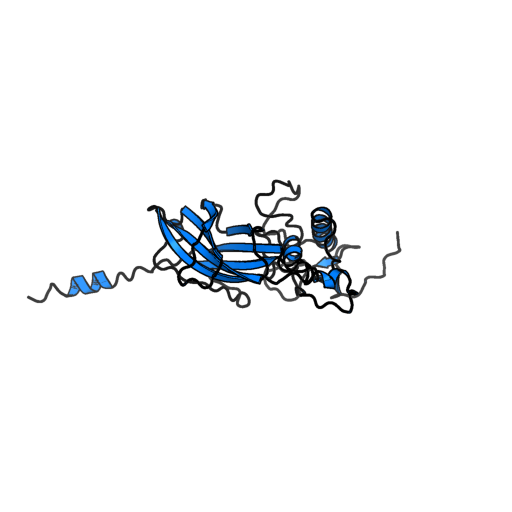 ? 27.574 -3.442 -9.932 1.00 85.50 272 SER A CA 1
ATOM 2122 C C . SER A 1 272 ? 27.756 -3.478 -11.445 1.00 85.50 272 SER A C 1
ATOM 2124 O O . SER A 1 272 ? 26.794 -3.374 -12.202 1.00 85.50 272 SER A O 1
ATOM 2126 N N . LYS A 1 273 ? 29.006 -3.617 -11.897 1.00 83.94 273 LYS A N 1
ATOM 2127 C CA . LYS A 1 273 ? 29.300 -3.787 -13.326 1.00 83.94 273 LYS A CA 1
ATOM 2128 C C . LYS A 1 273 ? 28.720 -5.116 -13.810 1.00 83.94 273 LYS A C 1
ATOM 2130 O O . LYS A 1 273 ? 28.741 -6.089 -13.064 1.00 83.94 273 LYS A O 1
ATOM 2135 N N . PHE A 1 274 ? 28.274 -5.165 -15.062 1.00 81.75 274 PHE A N 1
ATOM 2136 C CA . PHE A 1 274 ? 27.924 -6.428 -15.707 1.00 81.75 274 PHE A CA 1
ATOM 2137 C C . PHE A 1 274 ? 29.117 -7.385 -15.696 1.00 81.75 274 PHE A C 1
ATOM 2139 O O . PHE A 1 274 ? 30.216 -7.012 -16.116 1.00 81.75 274 PHE A O 1
ATOM 2146 N N . ASP A 1 275 ? 28.884 -8.624 -15.267 1.00 74.00 275 ASP A N 1
ATOM 2147 C CA . ASP A 1 275 ? 29.809 -9.718 -15.528 1.00 74.00 275 ASP A CA 1
ATOM 2148 C C . ASP A 1 275 ? 29.524 -10.286 -16.927 1.00 74.00 275 ASP A C 1
ATOM 2150 O O . ASP A 1 275 ? 28.606 -11.079 -17.155 1.00 74.00 275 ASP A O 1
ATOM 2154 N N . ALA A 1 276 ? 30.289 -9.801 -17.904 1.00 66.25 276 ALA A N 1
ATOM 2155 C CA . ALA A 1 276 ? 30.183 -10.204 -19.302 1.00 66.25 276 ALA A CA 1
ATOM 2156 C C . ALA A 1 276 ? 30.957 -11.498 -19.617 1.00 66.25 276 ALA A C 1
ATOM 2158 O O . ALA A 1 276 ? 31.085 -11.851 -20.786 1.00 66.25 276 ALA A O 1
ATOM 2159 N N . THR A 1 277 ? 31.485 -12.212 -18.614 1.00 65.12 277 THR A N 1
ATOM 2160 C CA . THR A 1 277 ? 32.193 -13.484 -18.850 1.00 65.12 277 THR A CA 1
ATOM 2161 C C . THR A 1 277 ? 31.264 -14.645 -19.222 1.00 65.12 277 THR A C 1
ATOM 2163 O O . THR A 1 277 ? 31.736 -15.749 -19.496 1.00 65.12 277 THR A O 1
ATOM 2166 N N . HIS A 1 278 ? 29.952 -14.409 -19.309 1.00 53.19 278 HIS A N 1
ATOM 2167 C CA . HIS A 1 278 ? 29.015 -15.401 -19.811 1.00 53.19 278 HIS A CA 1
ATOM 2168 C C . HIS A 1 278 ? 29.113 -15.529 -21.340 1.00 53.19 278 HIS A C 1
ATOM 2170 O O . HIS A 1 278 ? 29.004 -14.561 -22.092 1.00 53.19 278 HIS A O 1
ATOM 2176 N N . THR A 1 279 ? 29.298 -16.756 -21.817 1.00 50.84 279 THR A N 1
ATOM 2177 C CA . THR A 1 279 ? 28.951 -17.113 -23.195 1.00 50.84 279 THR A CA 1
ATOM 2178 C C . THR A 1 279 ? 27.430 -17.221 -23.249 1.00 50.84 279 THR A C 1
ATOM 2180 O O . THR A 1 279 ? 26.839 -17.851 -22.374 1.00 50.84 279 THR A O 1
ATOM 2183 N N . ALA A 1 280 ? 26.787 -16.572 -24.224 1.00 45.94 280 ALA A N 1
ATOM 2184 C CA . ALA A 1 280 ? 25.362 -16.784 -24.471 1.00 45.94 280 ALA A CA 1
ATOM 2185 C C . ALA A 1 280 ? 25.126 -18.289 -24.690 1.00 45.94 280 ALA A C 1
ATOM 2187 O O . ALA A 1 280 ? 25.801 -18.887 -25.532 1.00 45.94 280 ALA A O 1
ATOM 2188 N N . VAL A 1 281 ? 24.241 -18.884 -23.887 1.00 49.62 281 VAL A N 1
ATOM 2189 C CA . VAL A 1 281 ? 23.826 -20.291 -24.010 1.00 49.62 281 VAL A CA 1
ATOM 2190 C C . VAL A 1 281 ? 22.659 -20.381 -24.978 1.00 49.62 281 VAL A C 1
ATOM 2192 O O . VAL A 1 281 ? 21.745 -19.535 -24.851 1.00 49.62 281 VAL A O 1
#

Secondary structure (DSSP, 8-state):
--SSSHHHHHHT--------BEEEEEEEEEEEETTTEEEEEEEEEEEE-TT-----TT-------BTT--GGGEEEEEEEEEEE-SSSS---EEEEEEE--TT-SEEEEEE----TT-EEEEEEEEEETTS-EEEEEEEEEEPPPP-GGGGGS-GGG----B-SSTTSTTTS-GGGTHHHHHHHH-SEEEEEEEE-SSTT-EEE--TT-TT--TT---TT--SSTT-----SS---TT----BHHHHHHHHHHHHHHSTTPPPPEEEEEE-S---TTPPP-

Solvent-accessible surface area (backbone atoms only — not comparable to full-atom values): 16274 Å² total; per-residue (Å²): 143,83,76,77,65,64,60,61,58,56,66,66,63,62,64,68,79,52,46,26,27,30,40,44,77,49,73,44,64,23,21,60,44,60,29,65,8,37,62,28,37,40,34,37,42,38,54,39,54,63,85,67,73,85,82,54,86,84,63,81,63,72,64,52,74,36,59,85,45,46,59,89,40,47,40,31,43,34,38,28,41,19,60,61,61,99,60,97,70,65,69,69,41,82,75,46,78,43,74,46,50,103,82,48,50,59,53,73,49,81,41,62,93,67,61,69,62,38,38,37,37,36,36,39,31,35,24,36,78,87,71,49,77,42,79,75,48,78,45,76,48,72,36,44,53,53,39,63,69,52,77,76,50,57,74,93,77,57,82,76,69,64,45,76,58,34,34,29,45,91,68,25,47,46,83,62,5,5,31,44,43,47,57,42,57,19,37,30,41,33,42,41,34,31,73,40,97,52,87,100,44,38,27,26,39,73,87,88,56,83,97,53,70,88,19,43,24,12,34,69,31,78,51,55,82,83,60,88,66,83,60,94,66,81,89,48,99,82,52,36,60,38,37,47,67,42,45,49,46,28,52,49,55,48,49,74,74,41,76,92,61,69,83,73,44,77,46,77,44,72,76,45,76,84,79,75,87,64,75,90,128

Mean predicted aligned error: 11.01 Å

Radius of gyration: 23.19 Å; Cα contacts (8 Å, |Δi|>4): 546; chains: 1; bounding box: 54×43×89 Å

Sequence (281 aa):
MKKTILISFVLLLIVQNAVAVKVKFTAANMSINVAEGTIGIFTSFELFPDDFENTDSLNTIDFIDFPFVSYNDITQVMIDKAMLSAESSPNFLRMANFVVTDSISSGSRVDNDILQGSTYVFRLTVMDNNGQEFQLLNRAITIQLADPTINCAKLNNVYRLAGHNNFQESVVDPSVGGFYQSLFFTRVIELDIHVATQFGRWDVRHTGISGCGYNCNNCGYTGPVGSGFNNPFPSSPSDGDKWLGICIDDVKKWHDGFPNHDPIIIHLDLKSKFDATHTAV